Protein AF-A0A3N2DNB1-F1 (afdb_monomer_lite)

Structure (mmCIF, N/CA/C/O backbone):
data_AF-A0A3N2DNB1-F1
#
_entry.id   AF-A0A3N2DNB1-F1
#
loop_
_atom_site.group_PDB
_atom_site.id
_atom_site.type_symbol
_atom_site.label_atom_id
_atom_site.label_alt_id
_atom_site.label_comp_id
_atom_site.label_asym_id
_atom_site.label_entity_id
_atom_site.label_seq_id
_atom_site.pdbx_PDB_ins_code
_atom_site.Cartn_x
_atom_site.Cartn_y
_atom_site.Cartn_z
_atom_site.occupancy
_atom_site.B_iso_or_equiv
_atom_site.aut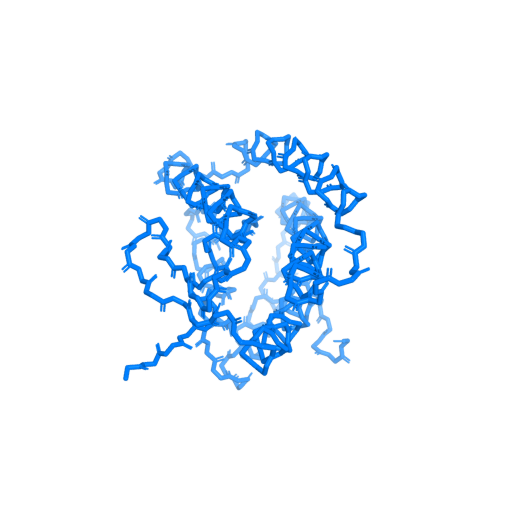h_seq_id
_atom_site.auth_comp_id
_atom_site.auth_asym_id
_atom_site.auth_atom_id
_atom_site.pdbx_PDB_model_num
ATOM 1 N N . MET A 1 1 ? -18.037 13.099 0.262 1.00 28.52 1 MET A N 1
ATOM 2 C CA . MET A 1 1 ? -16.565 13.138 0.148 1.00 28.52 1 MET A CA 1
ATOM 3 C C . MET A 1 1 ? -16.116 11.722 -0.160 1.00 28.52 1 MET A C 1
ATOM 5 O O . MET A 1 1 ? -16.586 10.811 0.507 1.00 28.52 1 MET A O 1
ATOM 9 N N . ASN A 1 2 ? -15.354 11.521 -1.237 1.00 26.73 2 ASN A N 1
ATOM 10 C CA . ASN A 1 2 ? -14.884 10.193 -1.628 1.00 26.73 2 ASN A CA 1
ATOM 11 C C . ASN A 1 2 ? -13.847 9.722 -0.604 1.00 26.73 2 ASN A C 1
ATOM 13 O O . ASN A 1 2 ? -12.701 10.156 -0.660 1.00 26.73 2 ASN A O 1
ATOM 17 N N . ASN A 1 3 ? -14.260 8.849 0.316 1.00 30.83 3 ASN A N 1
ATOM 18 C CA . ASN A 1 3 ? -13.373 8.083 1.189 1.00 30.83 3 ASN A CA 1
ATOM 19 C C . ASN A 1 3 ? -12.589 7.098 0.314 1.00 30.83 3 ASN A C 1
ATOM 21 O O . ASN A 1 3 ? -12.987 5.938 0.195 1.00 30.83 3 ASN A O 1
ATOM 25 N N . ASN A 1 4 ? -11.557 7.584 -0.384 1.00 33.59 4 ASN A N 1
ATOM 26 C CA . ASN A 1 4 ? -10.736 6.755 -1.253 1.00 33.59 4 ASN A CA 1
ATOM 27 C C . ASN A 1 4 ? -9.812 5.899 -0.365 1.00 33.59 4 ASN A C 1
ATOM 29 O O . ASN A 1 4 ? -8.863 6.431 0.209 1.00 33.59 4 ASN A O 1
ATOM 33 N N . PRO A 1 5 ? -10.071 4.592 -0.215 1.00 35.75 5 PRO A N 1
ATOM 34 C CA . PRO A 1 5 ? -9.298 3.709 0.660 1.00 35.75 5 PRO A CA 1
ATOM 35 C C . PRO A 1 5 ? -7.855 3.559 0.177 1.00 35.75 5 PRO A C 1
ATOM 37 O O . PRO A 1 5 ? -6.981 3.258 0.979 1.00 35.75 5 PRO A O 1
ATOM 40 N N . LEU A 1 6 ? -7.604 3.844 -1.108 1.00 35.00 6 LEU A N 1
ATOM 41 C CA . LEU A 1 6 ? -6.269 3.939 -1.691 1.00 35.00 6 LEU A CA 1
ATOM 42 C C . LEU A 1 6 ? -5.442 5.070 -1.079 1.00 35.00 6 LEU A C 1
ATOM 44 O O . LEU A 1 6 ? -4.234 4.927 -1.018 1.00 35.00 6 LEU A O 1
ATOM 48 N N . PHE A 1 7 ? -6.056 6.159 -0.590 1.00 32.97 7 PHE A N 1
ATOM 49 C CA . PHE A 1 7 ? -5.320 7.220 0.112 1.00 32.97 7 PHE A CA 1
ATOM 50 C C . PHE A 1 7 ? -4.862 6.757 1.506 1.00 32.97 7 PHE A C 1
ATOM 52 O O . PHE A 1 7 ? -3.736 7.031 1.922 1.00 32.97 7 PHE A O 1
ATOM 59 N N . MET A 1 8 ? -5.710 5.975 2.187 1.00 32.84 8 MET A N 1
ATOM 60 C CA . MET A 1 8 ? -5.396 5.344 3.474 1.00 32.84 8 MET A CA 1
ATOM 61 C C . MET A 1 8 ? -4.404 4.183 3.327 1.00 32.84 8 MET A C 1
ATOM 63 O O . MET A 1 8 ? -3.591 3.978 4.224 1.00 32.84 8 MET A O 1
ATOM 67 N N . SER A 1 9 ? -4.418 3.468 2.193 1.00 36.47 9 SER A N 1
ATOM 68 C CA . SER A 1 9 ? -3.380 2.490 1.870 1.00 36.47 9 SER A CA 1
ATOM 69 C C . SER A 1 9 ? -2.087 3.179 1.456 1.00 36.47 9 SER A C 1
ATOM 71 O O . SER A 1 9 ? -1.063 2.761 1.946 1.00 36.47 9 SER A O 1
ATOM 73 N N . THR A 1 10 ? -2.071 4.277 0.687 1.00 40.06 10 THR A N 1
ATOM 74 C CA . THR A 1 10 ? -0.810 4.979 0.341 1.00 40.06 10 THR A CA 1
ATOM 75 C C . THR A 1 10 ? -0.051 5.526 1.545 1.00 40.06 10 THR A C 1
ATOM 77 O O . THR A 1 10 ? 1.166 5.664 1.469 1.00 40.06 10 THR A O 1
ATOM 80 N N . ALA A 1 11 ? -0.744 5.781 2.657 1.00 32.81 11 ALA A N 1
ATOM 81 C CA . ALA A 1 11 ? -0.116 6.115 3.930 1.00 32.81 11 ALA A CA 1
ATOM 82 C C . ALA A 1 11 ? 0.574 4.911 4.599 1.00 32.81 11 ALA A C 1
ATOM 84 O O . ALA A 1 11 ? 1.444 5.105 5.429 1.00 32.81 11 ALA A O 1
ATOM 85 N N . LEU A 1 12 ? 0.200 3.676 4.260 1.00 32.28 12 LEU A N 1
ATOM 86 C CA . LEU A 1 12 ? 0.670 2.430 4.882 1.00 32.28 12 LEU A CA 1
ATOM 87 C C . LEU A 1 12 ? 1.327 1.449 3.872 1.00 32.28 12 LEU A C 1
ATOM 89 O O . LEU A 1 12 ? 1.898 0.434 4.259 1.00 32.28 12 LEU A O 1
ATOM 93 N N . SER A 1 13 ? 1.289 1.760 2.574 1.00 34.66 13 SER A N 1
ATOM 94 C CA . SER A 1 13 ? 1.780 0.970 1.447 1.00 34.66 13 SER A CA 1
ATOM 95 C C . SER A 1 13 ? 2.863 1.760 0.719 1.00 34.66 13 SER A C 1
ATOM 97 O O . SER A 1 13 ? 2.597 2.530 -0.206 1.00 34.66 13 SER A O 1
ATOM 99 N N . LEU A 1 14 ? 4.106 1.559 1.123 1.00 35.22 14 LEU A N 1
ATOM 100 C CA . LEU A 1 14 ? 5.244 1.865 0.271 1.00 35.22 14 LEU A CA 1
ATOM 101 C C . LEU A 1 14 ? 5.833 0.541 -0.194 1.00 35.22 14 LEU A C 1
ATOM 103 O O . LEU A 1 14 ? 6.126 -0.309 0.646 1.00 35.22 14 LEU A O 1
ATOM 107 N N . PRO A 1 15 ? 5.930 0.349 -1.524 1.00 38.06 15 PRO A N 1
ATOM 108 C CA . PRO A 1 15 ? 6.859 1.142 -2.332 1.00 38.06 15 PRO A CA 1
ATOM 109 C C . PRO A 1 15 ? 6.339 1.519 -3.736 1.00 38.06 15 PRO A C 1
ATOM 111 O O . PRO A 1 15 ? 6.320 0.685 -4.636 1.00 38.06 15 PRO A O 1
ATOM 114 N N . VAL A 1 16 ? 5.971 2.785 -3.979 1.00 36.69 16 VAL A N 1
ATOM 115 C CA . VAL A 1 16 ? 5.657 3.267 -5.348 1.00 36.69 16 VAL A CA 1
ATOM 116 C C . VAL A 1 16 ? 6.074 4.732 -5.561 1.00 36.69 16 VAL A C 1
ATOM 118 O O . VAL A 1 16 ? 5.276 5.538 -6.007 1.00 36.69 16 VAL A O 1
ATOM 121 N N . PHE A 1 17 ? 7.313 5.125 -5.260 1.00 36.25 17 PHE A N 1
ATOM 122 C CA . PHE A 1 17 ? 7.888 6.425 -5.683 1.00 36.25 17 PHE A CA 1
ATOM 123 C C . PHE A 1 17 ? 9.412 6.189 -5.825 1.00 36.25 17 PHE A C 1
ATOM 125 O O . PHE A 1 17 ? 9.967 5.687 -4.862 1.00 36.25 17 PHE A O 1
ATOM 132 N N . ALA A 1 18 ? 10.161 6.373 -6.937 1.00 31.20 18 ALA A N 1
ATOM 133 C CA . ALA A 1 18 ? 10.402 7.582 -7.759 1.00 31.20 18 ALA A CA 1
ATOM 134 C C . ALA A 1 18 ? 11.577 7.431 -8.781 1.00 31.20 18 ALA A C 1
ATOM 136 O O . ALA A 1 18 ? 12.462 6.676 -8.400 1.00 31.20 18 ALA A O 1
ATOM 137 N N . ASN A 1 19 ? 11.619 8.133 -9.961 1.00 39.81 19 ASN A N 1
ATOM 138 C CA . ASN A 1 19 ? 12.819 8.573 -10.785 1.00 39.81 19 ASN A CA 1
ATOM 139 C C . ASN A 1 19 ? 12.562 9.175 -12.214 1.00 39.81 19 ASN A C 1
ATOM 141 O O . ASN A 1 19 ? 11.655 8.704 -12.862 1.00 39.81 19 ASN A O 1
ATOM 145 N N . GLU A 1 20 ? 13.318 10.172 -12.741 1.00 35.69 20 GLU A N 1
ATOM 146 C CA . GLU A 1 20 ? 13.308 10.811 -14.109 1.00 35.69 20 GLU A CA 1
ATOM 147 C C . GLU A 1 20 ? 14.108 10.014 -15.179 1.00 35.69 20 GLU A C 1
ATOM 149 O O . GLU A 1 20 ? 15.018 9.275 -14.860 1.00 35.69 20 GLU A O 1
ATOM 154 N N . GLN A 1 21 ? 13.941 10.069 -16.510 1.00 37.97 21 GLN A N 1
ATOM 155 C CA . GLN A 1 21 ? 12.910 10.546 -17.451 1.00 37.97 21 GLN A CA 1
ATOM 156 C C . GLN A 1 21 ? 12.179 9.367 -18.139 1.00 37.97 21 GLN A C 1
ATOM 158 O O . GLN A 1 21 ? 11.092 9.533 -18.695 1.00 37.97 21 GLN A O 1
ATOM 163 N N . LEU A 1 22 ? 12.759 8.163 -18.088 1.00 42.16 22 LEU A N 1
ATOM 164 C CA . LEU A 1 22 ? 12.135 6.905 -18.524 1.00 42.16 22 LEU A CA 1
ATOM 165 C C . LEU A 1 22 ? 11.342 6.260 -17.380 1.00 42.16 22 LEU A C 1
ATOM 167 O O . LEU A 1 22 ? 10.299 5.653 -17.611 1.00 42.16 22 LEU A O 1
ATOM 171 N N . PHE A 1 23 ? 11.805 6.463 -16.148 1.00 41.25 23 PHE A N 1
ATOM 172 C CA . PHE A 1 23 ? 11.225 5.930 -14.923 1.00 41.25 23 PHE A CA 1
ATOM 173 C C . PHE A 1 23 ? 10.015 6.764 -14.436 1.00 41.25 23 PHE A C 1
ATOM 175 O O . PHE A 1 23 ? 9.075 6.199 -13.884 1.00 41.25 23 PHE A O 1
ATOM 182 N N . LEU A 1 24 ? 9.943 8.076 -14.721 1.00 45.34 24 LEU A N 1
ATOM 183 C CA . LEU A 1 24 ? 8.926 8.956 -14.106 1.00 45.34 24 LEU A CA 1
ATOM 184 C C . LEU A 1 24 ? 7.605 8.819 -14.820 1.00 45.34 24 LEU A C 1
ATOM 186 O O . LEU A 1 24 ? 6.571 8.698 -14.176 1.00 45.34 24 LEU A O 1
ATOM 190 N N . ARG A 1 25 ? 7.660 8.718 -16.150 1.00 46.09 25 ARG A N 1
ATOM 191 C CA . ARG A 1 25 ? 6.519 8.247 -16.927 1.00 46.09 25 ARG A CA 1
ATOM 192 C C . ARG A 1 25 ? 6.089 6.866 -16.438 1.00 46.09 25 ARG A C 1
ATOM 194 O O . ARG A 1 25 ? 4.914 6.686 -16.149 1.00 46.09 25 ARG A O 1
ATOM 201 N N . LYS A 1 26 ? 7.044 5.942 -16.255 1.00 48.28 26 LYS A N 1
ATOM 202 C CA . LYS A 1 26 ? 6.764 4.529 -15.975 1.00 48.28 26 LYS A CA 1
ATOM 203 C C . LYS A 1 26 ? 6.184 4.217 -14.595 1.00 48.28 26 LYS A C 1
ATOM 205 O O . LYS A 1 26 ? 5.273 3.408 -14.513 1.00 48.28 26 LYS A O 1
ATOM 210 N N . MET A 1 27 ? 6.597 4.907 -13.536 1.00 46.91 27 MET A N 1
ATOM 211 C CA . MET A 1 27 ? 6.037 4.725 -12.187 1.00 46.91 27 MET A CA 1
ATOM 212 C C . MET A 1 27 ? 4.840 5.639 -11.893 1.00 46.91 27 MET A C 1
ATOM 214 O O . MET A 1 27 ? 3.939 5.237 -11.156 1.00 46.91 27 MET A O 1
ATOM 218 N N . GLN A 1 28 ? 4.733 6.804 -12.549 1.00 50.47 28 GLN A N 1
ATOM 219 C CA . GLN A 1 28 ? 3.451 7.517 -12.614 1.00 50.47 28 GLN A CA 1
ATOM 220 C C . GLN A 1 28 ? 2.385 6.680 -13.332 1.00 50.47 28 GLN A C 1
ATOM 222 O O . GLN A 1 28 ? 1.210 6.848 -13.019 1.00 50.47 28 GLN A O 1
ATOM 227 N N . TYR A 1 29 ? 2.753 5.765 -14.244 1.00 53.50 29 TYR A N 1
ATOM 228 C CA . TYR A 1 29 ? 1.801 4.808 -14.818 1.00 53.50 29 TYR A CA 1
ATOM 229 C C . TYR A 1 29 ? 1.216 3.895 -13.759 1.00 53.50 29 TYR A C 1
ATOM 231 O O . TYR A 1 29 ? 0.003 3.790 -13.708 1.00 53.50 29 TYR A O 1
ATOM 239 N N . PHE A 1 30 ? 2.023 3.306 -12.876 1.00 53.56 30 PHE A N 1
ATOM 240 C CA . PHE A 1 30 ? 1.502 2.466 -11.795 1.00 53.56 30 PHE A CA 1
ATOM 241 C C . PHE A 1 30 ? 0.580 3.248 -10.865 1.00 53.56 30 PHE A C 1
ATOM 243 O O . PHE A 1 30 ? -0.516 2.791 -10.563 1.00 53.56 30 PHE A O 1
ATOM 250 N N . GLN A 1 31 ? 0.959 4.467 -10.482 1.00 53.25 31 GLN A N 1
ATOM 251 C CA . GLN A 1 31 ? 0.115 5.315 -9.643 1.00 53.25 31 GLN A CA 1
ATOM 252 C C . GLN A 1 31 ? -1.193 5.715 -10.347 1.00 53.25 31 GLN A C 1
ATOM 254 O O . GLN A 1 31 ? -2.269 5.616 -9.763 1.00 53.25 31 GLN A O 1
ATOM 259 N N . ARG A 1 32 ? -1.126 6.145 -11.614 1.00 54.81 32 ARG A N 1
ATOM 260 C CA . ARG A 1 32 ? -2.312 6.494 -12.411 1.00 54.81 32 ARG A CA 1
ATOM 261 C C . ARG A 1 32 ? -3.169 5.266 -12.671 1.00 54.81 32 ARG A C 1
ATOM 263 O O . ARG A 1 32 ? -4.376 5.383 -12.575 1.00 54.81 32 ARG A O 1
ATOM 270 N N . ALA A 1 33 ? -2.572 4.112 -12.941 1.00 57.25 33 ALA A N 1
ATOM 271 C CA . ALA A 1 33 ? -3.260 2.852 -13.163 1.00 57.25 33 ALA A CA 1
ATOM 272 C C . ALA A 1 33 ? -3.953 2.364 -11.890 1.00 57.25 33 ALA A C 1
ATOM 274 O O . ALA A 1 33 ? -5.104 1.962 -11.978 1.00 57.25 33 ALA A O 1
ATOM 275 N N . LEU A 1 34 ? -3.313 2.447 -10.721 1.00 59.81 34 LEU A N 1
ATOM 276 C CA . LEU A 1 34 ? -3.917 2.088 -9.431 1.00 59.81 34 LEU A CA 1
ATOM 277 C C . LEU A 1 34 ? -5.062 3.028 -9.038 1.00 59.81 34 LEU A C 1
ATOM 279 O O . LEU A 1 34 ? -6.021 2.605 -8.402 1.00 59.81 34 LEU A O 1
ATOM 283 N N . LEU A 1 35 ? -4.975 4.304 -9.420 1.00 59.62 35 LEU A N 1
ATOM 284 C CA . LEU A 1 35 ? -6.000 5.311 -9.130 1.00 59.62 35 LEU A CA 1
ATOM 285 C C . LEU A 1 35 ? -7.061 5.447 -10.234 1.00 59.62 35 LEU A C 1
ATOM 287 O O . LEU A 1 35 ? -8.040 6.175 -10.051 1.00 59.62 35 LEU A O 1
ATOM 291 N N . ALA A 1 36 ? -6.877 4.788 -11.377 1.00 63.22 36 ALA A N 1
ATOM 292 C CA . ALA A 1 36 ? -7.786 4.842 -12.512 1.00 63.22 36 ALA A CA 1
ATOM 293 C C . ALA A 1 36 ? -8.683 3.607 -12.608 1.00 63.22 36 ALA A C 1
ATOM 295 O O . ALA A 1 36 ? -8.447 2.578 -11.982 1.00 63.22 36 ALA A O 1
ATOM 296 N N . GLY A 1 37 ? -9.731 3.722 -13.428 1.00 70.44 37 GLY A N 1
ATOM 297 C CA . GLY A 1 37 ? -10.551 2.577 -13.809 1.00 70.44 37 GLY A CA 1
ATOM 298 C C . GLY A 1 37 ? -9.771 1.560 -14.650 1.00 70.44 37 GLY A C 1
ATOM 299 O O . GLY A 1 37 ? -8.810 1.915 -15.334 1.00 70.44 37 GLY A O 1
ATOM 300 N N . GLU A 1 38 ? -10.250 0.314 -14.637 1.00 79.62 38 GLU A N 1
ATOM 301 C CA . GLU A 1 38 ? -9.610 -0.874 -15.225 1.00 79.62 38 GLU A CA 1
ATOM 302 C C . GLU A 1 38 ? -9.110 -0.682 -16.666 1.00 79.62 38 GLU A C 1
ATOM 304 O O . GLU A 1 38 ? -8.030 -1.149 -17.018 1.00 79.62 38 GLU A O 1
ATOM 309 N N . GLU A 1 39 ? -9.862 0.044 -17.495 1.00 81.75 39 GLU A N 1
ATOM 310 C CA . GLU A 1 39 ? -9.500 0.305 -18.892 1.00 81.75 39 GLU A CA 1
ATOM 311 C C . GLU A 1 39 ? -8.215 1.133 -19.025 1.00 81.75 39 GLU A C 1
ATOM 313 O O . GLU A 1 39 ? -7.334 0.796 -19.820 1.00 81.75 39 GLU A O 1
ATOM 318 N N . LEU A 1 40 ? -8.075 2.198 -18.227 1.00 77.81 40 LEU A N 1
ATOM 319 C CA . LEU A 1 40 ? -6.866 3.018 -18.251 1.00 77.81 40 LEU A CA 1
ATOM 320 C C . LEU A 1 40 ? -5.691 2.241 -17.656 1.00 77.81 40 LEU A C 1
ATOM 322 O O . LEU A 1 40 ? -4.605 2.269 -18.224 1.00 77.81 40 LEU A O 1
ATOM 326 N N . SER A 1 41 ? -5.912 1.495 -16.572 1.00 76.69 41 SER A N 1
ATOM 327 C CA . SER A 1 41 ? -4.882 0.644 -15.973 1.00 76.69 41 SER A CA 1
ATOM 328 C C . SER A 1 41 ? -4.337 -0.382 -16.969 1.00 76.69 41 SER A C 1
ATOM 330 O O . SER A 1 41 ? -3.125 -0.568 -17.050 1.00 76.69 41 SER A O 1
ATOM 332 N N . ARG A 1 42 ? -5.218 -1.003 -17.765 1.00 84.75 42 ARG A N 1
ATOM 333 C CA . ARG A 1 42 ? -4.844 -1.978 -18.796 1.00 84.75 42 ARG A CA 1
ATOM 334 C C . ARG A 1 42 ? -4.036 -1.350 -19.921 1.00 84.75 42 ARG A C 1
ATOM 336 O O . ARG A 1 42 ? -3.023 -1.901 -20.329 1.00 84.75 42 ARG A O 1
ATOM 343 N N . ARG A 1 43 ? -4.460 -0.183 -20.403 1.00 83.31 43 ARG A N 1
ATOM 344 C CA . ARG A 1 43 ? -3.724 0.538 -21.444 1.00 83.31 43 ARG A CA 1
ATOM 345 C C . ARG A 1 43 ? -2.312 0.900 -20.986 1.00 83.31 43 ARG A C 1
ATOM 347 O O . ARG A 1 43 ? -1.358 0.663 -21.714 1.00 83.31 43 ARG A O 1
ATOM 354 N N . GLU A 1 44 ? -2.190 1.465 -19.789 1.00 76.69 44 GLU A N 1
ATOM 355 C CA . GLU A 1 44 ? -0.896 1.893 -19.246 1.00 76.69 44 GLU A CA 1
ATOM 356 C C . GLU A 1 44 ? 0.024 0.681 -18.973 1.00 76.69 44 GLU A C 1
ATOM 358 O O . GLU A 1 44 ? 1.235 0.764 -19.175 1.00 76.69 44 GLU A O 1
ATOM 363 N N . HIS A 1 45 ? -0.544 -0.469 -18.588 1.00 84.81 45 HIS A N 1
ATOM 364 C CA . HIS A 1 45 ? 0.169 -1.747 -18.509 1.00 84.81 45 HIS A CA 1
ATOM 365 C C . HIS A 1 45 ? 0.715 -2.198 -19.868 1.00 84.81 45 HIS A C 1
ATOM 367 O O . HIS A 1 45 ? 1.906 -2.492 -19.989 1.00 84.81 45 HIS A O 1
ATOM 373 N N . ASP A 1 46 ? -0.141 -2.243 -20.890 1.00 86.56 46 ASP A N 1
ATOM 374 C CA . ASP A 1 46 ? 0.244 -2.704 -22.225 1.00 86.56 46 ASP A CA 1
ATOM 375 C C . ASP A 1 46 ? 1.341 -1.798 -22.818 1.00 86.56 46 ASP A C 1
ATOM 377 O O . ASP A 1 46 ? 2.330 -2.294 -23.363 1.00 86.56 46 ASP A O 1
ATOM 381 N N . ASP A 1 47 ? 1.227 -0.479 -22.623 1.00 82.50 47 ASP A N 1
ATOM 382 C CA . ASP A 1 47 ? 2.232 0.507 -23.037 1.00 82.50 47 ASP A CA 1
ATOM 383 C C . ASP A 1 47 ? 3.577 0.307 -22.303 1.00 82.50 47 ASP A C 1
ATOM 385 O O . ASP A 1 47 ? 4.649 0.407 -22.915 1.00 82.50 47 ASP A O 1
ATOM 389 N N . PHE A 1 48 ? 3.554 -0.002 -20.999 1.00 83.94 48 PHE A N 1
ATOM 390 C CA . PHE A 1 48 ? 4.767 -0.274 -20.221 1.00 83.94 48 PHE A CA 1
ATOM 391 C C . PHE A 1 48 ? 5.519 -1.500 -20.750 1.00 83.94 48 PHE A C 1
ATOM 393 O O . PHE A 1 48 ? 6.721 -1.395 -21.030 1.00 83.94 48 PHE A O 1
ATOM 400 N N . TRP A 1 49 ? 4.825 -2.632 -20.907 1.00 85.94 49 TRP A N 1
ATOM 401 C CA . TRP A 1 49 ? 5.436 -3.902 -21.307 1.00 85.94 49 TRP A CA 1
ATOM 402 C C . TRP A 1 49 ? 5.868 -3.913 -22.772 1.00 85.94 49 TRP A C 1
ATOM 404 O O . TRP A 1 49 ? 6.964 -4.379 -23.073 1.00 85.94 49 TRP A O 1
ATOM 414 N N . ALA A 1 50 ? 5.114 -3.275 -23.672 1.00 87.12 50 ALA A N 1
ATOM 415 C CA . ALA A 1 50 ? 5.564 -3.066 -25.050 1.00 87.12 50 ALA A CA 1
ATOM 416 C C . ALA A 1 50 ? 6.876 -2.260 -25.114 1.00 87.12 50 ALA A C 1
ATOM 418 O O . ALA A 1 50 ? 7.735 -2.507 -25.963 1.00 87.12 50 ALA A O 1
ATOM 419 N N . GLY A 1 51 ? 7.053 -1.297 -24.203 1.00 84.50 51 GLY A N 1
ATOM 420 C CA . GLY A 1 51 ? 8.294 -0.540 -24.065 1.00 84.50 51 GLY A CA 1
ATOM 421 C C . GLY A 1 51 ? 9.418 -1.293 -23.344 1.00 84.50 51 GLY A C 1
ATOM 422 O O . GLY A 1 51 ? 10.569 -0.881 -23.462 1.00 84.50 51 GLY A O 1
ATOM 423 N N . TYR A 1 52 ? 9.115 -2.343 -22.577 1.00 84.88 52 TYR A N 1
ATOM 424 C CA . TYR A 1 52 ? 10.106 -3.192 -21.907 1.00 84.88 52 TYR A CA 1
ATOM 425 C C . TYR A 1 52 ? 10.845 -4.083 -22.919 1.00 84.88 52 TYR A C 1
ATOM 427 O O . TYR A 1 52 ? 12.072 -4.180 -22.878 1.00 84.88 52 TYR A O 1
ATOM 435 N N . ASP A 1 53 ? 10.130 -4.630 -23.905 1.00 89.12 53 ASP A N 1
ATOM 436 C CA . ASP A 1 53 ? 10.712 -5.481 -24.956 1.00 89.12 53 ASP A CA 1
ATOM 437 C C . ASP A 1 53 ? 11.734 -4.744 -25.841 1.00 89.12 53 ASP A C 1
ATOM 439 O O . ASP A 1 53 ? 12.620 -5.358 -26.436 1.00 89.12 53 ASP A O 1
ATOM 443 N N . GLN A 1 54 ? 11.645 -3.413 -25.899 1.00 89.75 54 GLN A N 1
ATOM 444 C CA . GLN A 1 54 ? 12.532 -2.553 -26.691 1.00 89.75 54 GLN A CA 1
ATOM 445 C C . GLN A 1 54 ? 13.837 -2.180 -25.970 1.00 89.75 54 GLN A C 1
ATOM 447 O O . GLN A 1 54 ? 14.719 -1.570 -26.577 1.00 89.75 54 GLN A O 1
ATOM 452 N N . LEU A 1 55 ? 13.964 -2.505 -24.682 1.00 86.56 55 LEU A N 1
ATOM 453 C CA . LEU A 1 55 ? 15.151 -2.197 -23.887 1.00 86.56 55 LEU A CA 1
ATOM 454 C C . LEU A 1 55 ? 16.344 -3.072 -24.300 1.00 86.56 55 LEU A C 1
ATOM 456 O O . LEU A 1 55 ? 16.185 -4.173 -24.830 1.00 86.56 55 LEU A O 1
ATOM 460 N N . ASN A 1 56 ? 17.560 -2.595 -24.040 1.00 92.31 56 ASN A N 1
ATOM 461 C CA . ASN A 1 56 ? 18.752 -3.443 -24.103 1.00 92.31 56 ASN A CA 1
ATOM 462 C C . ASN A 1 56 ? 18.916 -4.271 -22.811 1.00 92.31 56 ASN A C 1
ATOM 464 O O . ASN A 1 56 ? 18.186 -4.074 -21.841 1.00 92.31 56 ASN A O 1
ATOM 468 N N . ASP A 1 57 ? 19.880 -5.195 -22.785 1.00 94.69 57 ASP A N 1
ATOM 469 C CA . ASP A 1 57 ? 20.066 -6.109 -21.647 1.00 94.69 57 ASP A CA 1
ATOM 470 C C . ASP A 1 57 ? 20.395 -5.390 -20.334 1.00 94.69 57 ASP A C 1
ATOM 472 O O . ASP A 1 57 ? 19.881 -5.769 -19.284 1.00 94.69 57 ASP A O 1
ATOM 476 N N . GLN A 1 58 ? 21.200 -4.326 -20.386 1.00 89.81 58 GLN A N 1
ATOM 477 C CA . GLN A 1 58 ? 21.525 -3.535 -19.200 1.00 89.81 58 GLN A CA 1
ATOM 478 C C . GLN A 1 58 ? 20.274 -2.839 -18.648 1.00 89.81 58 GLN A C 1
ATOM 480 O O . GLN A 1 58 ? 19.979 -2.933 -17.461 1.00 89.81 58 GLN A O 1
ATOM 485 N N . GLN A 1 59 ? 19.507 -2.188 -19.520 1.00 84.19 59 GLN A N 1
ATOM 486 C CA . GLN A 1 59 ? 18.272 -1.502 -19.150 1.00 84.19 59 GLN A CA 1
ATOM 487 C C . GLN A 1 59 ? 17.213 -2.474 -18.617 1.00 84.19 59 GLN A C 1
ATOM 489 O O . GLN A 1 59 ? 16.510 -2.144 -17.666 1.00 84.19 59 GLN A O 1
ATOM 494 N N . ARG A 1 60 ? 17.096 -3.675 -19.201 1.00 87.06 60 ARG A N 1
ATOM 495 C CA . ARG A 1 60 ? 16.210 -4.724 -18.676 1.00 87.06 60 ARG A CA 1
ATOM 496 C C . ARG A 1 60 ? 16.626 -5.158 -17.280 1.00 87.06 60 ARG A C 1
ATOM 498 O O . ARG A 1 60 ? 15.772 -5.197 -16.409 1.00 87.06 60 ARG A O 1
ATOM 505 N N . ALA A 1 61 ? 17.915 -5.409 -17.051 1.00 87.75 61 ALA A N 1
ATOM 506 C CA . ALA A 1 61 ? 18.411 -5.810 -15.737 1.00 87.75 61 ALA A CA 1
ATOM 507 C C . ALA A 1 61 ? 18.118 -4.755 -14.653 1.00 87.75 61 ALA A C 1
ATOM 509 O O . ALA A 1 61 ? 17.723 -5.104 -13.542 1.00 87.75 61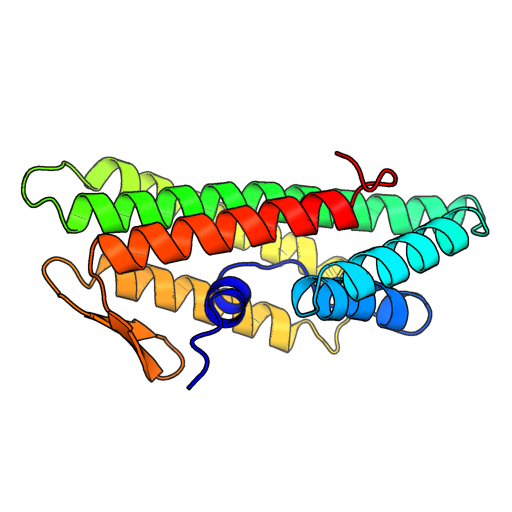 ALA A O 1
ATOM 510 N N . GLU A 1 62 ? 18.259 -3.468 -14.984 1.00 81.38 62 GLU A N 1
ATOM 511 C CA . GLU A 1 62 ? 17.885 -2.365 -14.091 1.00 81.38 62 GLU A CA 1
ATOM 512 C C . GLU A 1 62 ? 16.378 -2.387 -13.778 1.00 81.38 62 GLU A C 1
ATOM 514 O O . GLU A 1 62 ? 15.987 -2.346 -12.610 1.00 81.38 62 GLU A O 1
ATOM 519 N N . VAL A 1 63 ? 15.524 -2.521 -14.801 1.00 79.75 63 VAL A N 1
ATOM 520 C CA . VAL A 1 63 ? 14.063 -2.590 -14.621 1.00 79.75 63 VAL A CA 1
ATOM 521 C C . VAL A 1 63 ? 13.639 -3.836 -13.840 1.00 79.75 63 VAL A C 1
ATOM 523 O O . VAL A 1 63 ? 12.787 -3.733 -12.961 1.00 79.75 63 VAL A O 1
ATOM 526 N N . ASP A 1 64 ? 14.244 -4.993 -14.096 1.00 85.94 64 ASP A N 1
ATOM 527 C CA . ASP A 1 64 ? 13.953 -6.243 -13.389 1.00 85.94 64 ASP A CA 1
ATOM 528 C C . ASP A 1 64 ? 14.288 -6.145 -11.904 1.00 85.94 64 ASP A C 1
ATOM 530 O O . ASP A 1 64 ? 13.523 -6.620 -11.065 1.00 85.94 64 ASP A O 1
ATOM 534 N N . HIS A 1 65 ? 15.400 -5.487 -11.565 1.00 81.56 65 HIS A N 1
ATOM 535 C CA . HIS A 1 65 ? 15.773 -5.245 -10.177 1.00 81.56 65 HIS A CA 1
ATOM 536 C C . HIS A 1 65 ? 14.723 -4.392 -9.450 1.00 81.56 65 HIS A C 1
ATOM 538 O O . HIS A 1 65 ? 14.301 -4.732 -8.343 1.00 81.56 65 HIS A O 1
ATOM 544 N N . ILE A 1 66 ? 14.238 -3.333 -10.105 1.00 76.75 66 ILE A N 1
ATOM 545 C CA . ILE A 1 66 ? 13.178 -2.467 -9.573 1.00 76.75 66 ILE A CA 1
ATOM 546 C C . ILE A 1 66 ? 11.861 -3.238 -9.430 1.00 76.75 66 ILE A C 1
ATOM 548 O O . ILE A 1 66 ? 11.206 -3.143 -8.394 1.00 76.75 66 ILE A O 1
ATOM 552 N N . LEU A 1 67 ? 11.472 -4.023 -10.439 1.00 79.81 67 LEU A N 1
ATOM 553 C CA . LEU A 1 67 ? 10.257 -4.841 -10.399 1.00 79.81 67 LEU A CA 1
ATOM 554 C C . LEU A 1 67 ? 10.316 -5.885 -9.281 1.00 79.81 67 LEU A C 1
ATOM 556 O O . LEU A 1 67 ? 9.309 -6.118 -8.617 1.00 79.81 67 LEU A O 1
ATOM 560 N N . ALA A 1 68 ? 11.476 -6.506 -9.057 1.00 83.25 68 ALA A N 1
ATOM 561 C CA . ALA A 1 68 ? 11.675 -7.453 -7.966 1.00 83.25 68 ALA A CA 1
ATOM 562 C C . ALA A 1 68 ? 11.499 -6.777 -6.599 1.00 83.25 68 ALA A C 1
ATOM 564 O O . ALA A 1 68 ? 10.756 -7.287 -5.760 1.00 83.25 68 ALA A O 1
ATOM 565 N N . TRP A 1 69 ? 12.105 -5.603 -6.399 1.00 77.38 69 TRP A N 1
ATOM 566 C CA . TRP A 1 69 ? 11.934 -4.830 -5.167 1.00 77.38 69 TRP A CA 1
ATOM 567 C C . TRP A 1 69 ? 10.480 -4.374 -4.962 1.00 77.38 69 TRP A C 1
ATOM 569 O O . TRP A 1 69 ? 9.930 -4.520 -3.871 1.00 77.38 69 TRP A O 1
ATOM 579 N N . ALA A 1 70 ? 9.814 -3.905 -6.022 1.00 75.31 70 ALA A N 1
ATOM 580 C CA . ALA A 1 70 ? 8.408 -3.512 -5.971 1.00 75.31 70 ALA A CA 1
ATOM 581 C C . ALA A 1 70 ? 7.490 -4.691 -5.602 1.00 75.31 70 ALA A C 1
ATOM 583 O O . ALA A 1 70 ? 6.591 -4.530 -4.780 1.00 75.31 70 ALA A O 1
ATOM 584 N N . LYS A 1 71 ? 7.734 -5.886 -6.161 1.00 81.50 71 LYS A N 1
ATOM 585 C CA . LYS A 1 71 ? 6.996 -7.115 -5.820 1.00 81.50 71 LYS A CA 1
ATOM 586 C C . LYS A 1 71 ? 7.202 -7.518 -4.365 1.00 81.50 71 LYS A C 1
ATOM 588 O O . LYS A 1 71 ? 6.221 -7.766 -3.675 1.00 81.50 71 LYS A O 1
ATOM 593 N N . GLN A 1 72 ? 8.446 -7.507 -3.888 1.00 81.00 72 GLN A N 1
ATOM 594 C CA . GLN A 1 72 ? 8.755 -7.801 -2.489 1.00 81.00 72 GLN A CA 1
ATOM 595 C C . GLN A 1 72 ? 8.019 -6.843 -1.544 1.00 81.00 72 GLN A C 1
ATOM 597 O O . GLN A 1 72 ? 7.409 -7.271 -0.567 1.00 81.00 72 GLN A O 1
ATOM 602 N N . GLY A 1 73 ? 8.046 -5.545 -1.841 1.00 75.94 73 GLY A N 1
ATOM 603 C CA . GLY A 1 73 ? 7.337 -4.559 -1.039 1.00 75.94 73 GLY A CA 1
ATOM 604 C C . GLY A 1 73 ? 5.816 -4.687 -1.115 1.00 75.94 73 GLY A C 1
ATOM 605 O O . GLY A 1 73 ? 5.132 -4.426 -0.128 1.00 75.94 73 GLY A O 1
ATOM 606 N N . LEU A 1 74 ? 5.278 -5.131 -2.253 1.00 79.06 74 LEU A N 1
ATOM 607 C CA . LEU A 1 74 ? 3.856 -5.425 -2.402 1.00 79.06 74 LEU A CA 1
ATOM 608 C C . LEU A 1 74 ? 3.431 -6.610 -1.523 1.00 79.06 74 LEU A C 1
ATOM 610 O O . LEU A 1 74 ? 2.457 -6.492 -0.786 1.00 79.06 74 LEU A O 1
ATOM 614 N N . GLU A 1 75 ? 4.181 -7.712 -1.567 1.00 83.62 75 GLU A N 1
ATOM 615 C CA . GLU A 1 75 ? 3.955 -8.904 -0.737 1.00 83.62 75 GLU A CA 1
ATOM 616 C C . GLU A 1 75 ? 4.072 -8.587 0.758 1.00 83.62 75 GLU A C 1
ATOM 618 O O . GLU A 1 75 ? 3.230 -8.998 1.559 1.00 83.62 75 GLU A O 1
ATOM 623 N N . PHE A 1 76 ? 5.095 -7.816 1.136 1.00 82.56 76 PHE A N 1
ATOM 624 C CA . PHE A 1 76 ? 5.257 -7.339 2.504 1.00 82.56 76 PHE A CA 1
ATOM 625 C C . PHE A 1 76 ? 4.072 -6.473 2.934 1.00 82.56 76 PHE A C 1
ATOM 627 O O . PHE A 1 76 ? 3.485 -6.713 3.987 1.00 82.56 76 PHE A O 1
ATOM 634 N N . GLY A 1 77 ? 3.706 -5.482 2.117 1.00 78.12 77 GLY A N 1
ATOM 635 C CA . GLY A 1 77 ? 2.614 -4.570 2.423 1.00 78.12 77 GLY A CA 1
ATOM 636 C C . GLY A 1 77 ? 1.296 -5.315 2.607 1.00 78.12 77 GLY A C 1
ATOM 637 O O . GLY A 1 77 ? 0.551 -5.005 3.530 1.00 78.12 77 GLY A O 1
ATOM 638 N N . GLU A 1 78 ? 1.004 -6.303 1.764 1.00 81.81 78 GLU A N 1
ATOM 639 C CA . GLU A 1 78 ? -0.217 -7.099 1.885 1.00 81.81 78 GLU A CA 1
ATOM 640 C C . GLU A 1 78 ? -0.281 -7.822 3.229 1.00 81.81 78 GLU A C 1
ATOM 642 O O . GLU A 1 78 ? -1.241 -7.626 3.974 1.00 81.81 78 GLU A O 1
ATOM 647 N N . ARG A 1 79 ? 0.782 -8.555 3.587 1.00 85.69 79 ARG A N 1
ATOM 648 C CA . ARG A 1 79 ? 0.914 -9.190 4.906 1.00 85.69 79 ARG A CA 1
ATOM 649 C C . ARG A 1 79 ? 0.768 -8.178 6.040 1.00 85.69 79 ARG A C 1
ATOM 651 O O . ARG A 1 79 ? 0.024 -8.421 6.984 1.00 85.69 79 ARG A O 1
ATOM 658 N N . TYR A 1 80 ? 1.462 -7.045 5.941 1.00 81.25 80 TYR A N 1
ATOM 659 C CA . TYR A 1 80 ? 1.459 -5.998 6.961 1.00 81.25 80 TYR A CA 1
ATOM 660 C C . TYR A 1 80 ? 0.044 -5.515 7.263 1.00 81.25 80 TYR A C 1
ATOM 662 O O . TYR A 1 80 ? -0.399 -5.502 8.413 1.00 81.25 80 TYR A O 1
ATOM 670 N N . HIS A 1 81 ? -0.691 -5.142 6.220 1.00 81.69 81 HIS A N 1
ATOM 671 C CA . HIS A 1 81 ? -2.037 -4.629 6.386 1.00 81.69 81 HIS A CA 1
ATOM 672 C C . HIS A 1 81 ? -3.046 -5.705 6.753 1.00 81.69 81 HIS A C 1
ATOM 674 O O . HIS A 1 81 ? -3.951 -5.423 7.535 1.00 81.69 81 HIS A O 1
ATOM 680 N N . GLU A 1 82 ? -2.933 -6.908 6.191 1.00 84.44 82 GLU A N 1
ATOM 681 C CA . GLU A 1 82 ? -3.807 -8.013 6.562 1.00 84.44 82 GLU A CA 1
ATOM 682 C C . GLU A 1 82 ? -3.700 -8.264 8.071 1.00 84.44 82 GLU A C 1
ATOM 684 O O . GLU A 1 82 ? -4.716 -8.242 8.771 1.00 84.44 82 GLU A O 1
ATOM 689 N N . THR A 1 83 ? -2.478 -8.384 8.596 1.00 84.75 83 THR A N 1
ATOM 690 C CA . THR A 1 83 ? -2.232 -8.560 10.031 1.00 84.75 83 THR A CA 1
ATOM 691 C C . THR A 1 83 ? -2.745 -7.368 10.843 1.00 84.75 83 THR A C 1
ATOM 693 O O . THR A 1 83 ? -3.416 -7.570 11.859 1.00 84.75 83 THR A O 1
ATOM 696 N N . LEU A 1 84 ? -2.513 -6.132 10.387 1.00 83.88 84 LEU A N 1
ATOM 697 C CA . LEU A 1 84 ? -2.997 -4.914 11.043 1.00 83.88 84 LEU A CA 1
ATOM 698 C C . LEU A 1 84 ? -4.526 -4.881 11.176 1.00 83.88 84 LEU A C 1
ATOM 700 O O . LEU A 1 84 ? -5.065 -4.653 12.261 1.00 83.88 84 LEU A O 1
ATOM 704 N N . TRP A 1 85 ? -5.242 -5.110 10.079 1.00 82.81 85 TRP A N 1
ATOM 705 C CA . TRP A 1 85 ? -6.701 -5.048 10.064 1.00 82.81 85 TRP A CA 1
ATOM 706 C C . TRP A 1 85 ? -7.337 -6.254 10.753 1.00 82.81 85 TRP A C 1
ATOM 708 O O . TRP A 1 85 ? -8.376 -6.103 11.394 1.00 82.81 85 TRP A O 1
ATOM 718 N N . GLN A 1 86 ? -6.703 -7.428 10.708 1.00 83.69 86 GLN A N 1
ATOM 719 C CA . GLN A 1 86 ? -7.092 -8.559 11.550 1.00 83.69 86 GLN A CA 1
ATOM 720 C C . GLN A 1 86 ? -6.956 -8.212 13.038 1.00 83.69 86 GLN A C 1
ATOM 722 O O . GLN A 1 86 ? -7.877 -8.487 13.804 1.00 83.69 86 GLN A O 1
ATOM 727 N N . ALA A 1 87 ? -5.867 -7.557 13.457 1.00 82.25 87 ALA A N 1
ATOM 728 C CA . ALA A 1 87 ? -5.711 -7.092 14.836 1.00 82.25 87 ALA A CA 1
ATOM 729 C C . ALA A 1 87 ? -6.800 -6.082 15.225 1.00 82.25 87 ALA A C 1
ATOM 731 O O . ALA A 1 87 ? -7.366 -6.172 16.314 1.00 82.25 87 ALA A O 1
ATOM 732 N N . ALA A 1 88 ? -7.154 -5.164 14.320 1.00 82.62 88 ALA A N 1
ATOM 733 C CA . ALA A 1 88 ? -8.256 -4.228 14.527 1.00 82.62 88 ALA A CA 1
ATOM 734 C C . ALA A 1 88 ? -9.612 -4.939 14.678 1.00 82.62 88 ALA A C 1
ATOM 736 O O . ALA A 1 88 ? -10.375 -4.607 15.582 1.00 82.62 88 ALA A O 1
ATOM 737 N N . LEU A 1 89 ? -9.903 -5.950 13.851 1.00 83.88 89 LEU A N 1
ATOM 738 C CA . LEU A 1 89 ? -11.118 -6.763 13.980 1.00 83.88 89 LEU A CA 1
ATOM 739 C C . LEU A 1 89 ? -11.161 -7.528 15.306 1.00 83.88 89 LEU A C 1
ATOM 741 O O . LEU A 1 89 ? -12.213 -7.573 15.940 1.00 83.88 89 LEU A O 1
ATOM 745 N N . LEU A 1 90 ? -10.035 -8.100 15.740 1.00 82.75 90 LEU A N 1
ATOM 746 C CA . LEU A 1 90 ? -9.944 -8.787 17.029 1.00 82.75 90 LEU A CA 1
ATOM 747 C C . LEU A 1 90 ? -10.105 -7.810 18.200 1.00 82.75 90 LEU A C 1
ATOM 749 O O . LEU A 1 90 ? -10.745 -8.159 19.179 1.00 82.75 90 LEU A O 1
ATOM 753 N N . ASN A 1 91 ? -9.603 -6.576 18.094 1.00 78.56 91 ASN A N 1
ATOM 754 C CA . ASN A 1 91 ? -9.829 -5.536 19.105 1.00 78.56 91 ASN A CA 1
ATOM 755 C C . ASN A 1 91 ? -11.311 -5.149 19.250 1.00 78.56 91 ASN A C 1
ATOM 757 O O . ASN A 1 91 ? -11.716 -4.727 20.330 1.00 78.56 91 ASN A O 1
ATOM 761 N N . LEU A 1 92 ? -12.119 -5.289 18.191 1.00 78.25 92 LEU A N 1
ATOM 762 C CA . LEU A 1 92 ? -13.572 -5.097 18.269 1.00 78.25 92 LEU A CA 1
ATOM 763 C C . LEU A 1 92 ? -14.296 -6.281 18.919 1.00 78.25 92 LEU A C 1
ATOM 765 O O . LEU A 1 92 ? -15.402 -6.120 19.435 1.00 78.25 92 LEU A O 1
ATOM 769 N N . ASP A 1 93 ? -13.701 -7.471 18.882 1.00 77.81 93 ASP A N 1
ATOM 770 C CA . ASP A 1 93 ? -14.209 -8.642 19.583 1.00 77.81 93 ASP A CA 1
ATOM 771 C C . ASP A 1 93 ? -13.592 -8.693 20.985 1.00 77.81 93 ASP A C 1
ATOM 773 O O . ASP A 1 93 ? -12.521 -9.256 21.196 1.00 77.81 93 ASP A O 1
ATOM 777 N N . HIS A 1 94 ? -14.278 -8.103 21.969 1.00 66.44 94 HIS A N 1
ATOM 778 C CA . HIS A 1 94 ? -13.804 -7.965 23.355 1.00 66.44 94 HIS A CA 1
ATOM 779 C C . HIS A 1 94 ? -13.390 -9.285 24.055 1.00 66.44 94 HIS A C 1
ATOM 781 O O . HIS A 1 94 ? -12.876 -9.245 25.173 1.00 66.44 94 HIS A O 1
ATOM 787 N N . ASN A 1 95 ? -13.605 -10.451 23.432 1.00 62.84 95 ASN A N 1
ATOM 788 C CA . ASN A 1 95 ? -13.194 -11.765 23.934 1.00 62.84 95 ASN A CA 1
ATOM 789 C C . ASN A 1 95 ? -11.952 -12.353 23.235 1.00 62.84 95 ASN A C 1
ATOM 791 O O . ASN A 1 95 ? -11.482 -13.424 23.630 1.00 62.84 95 ASN A O 1
ATOM 795 N N . ALA A 1 96 ? -11.420 -11.702 22.200 1.00 69.69 96 ALA A N 1
ATOM 796 C CA . ALA A 1 96 ? -10.279 -12.195 21.444 1.00 69.69 96 ALA A CA 1
ATOM 797 C C . ALA A 1 96 ? -8.940 -11.815 22.099 1.00 69.69 96 ALA A C 1
ATOM 799 O O . ALA A 1 96 ? -8.745 -10.706 22.596 1.00 69.69 96 ALA A O 1
ATOM 800 N N . LYS A 1 97 ? -7.972 -12.740 22.073 1.00 66.31 97 LYS A N 1
ATOM 801 C CA . LYS A 1 97 ? -6.583 -12.439 22.449 1.00 66.31 97 LYS A CA 1
ATOM 802 C C . LYS A 1 97 ? -5.891 -11.724 21.292 1.00 66.31 97 LYS A C 1
ATOM 804 O O . LYS A 1 97 ? -5.612 -12.346 20.271 1.00 66.31 97 LYS A O 1
ATOM 809 N N . VAL A 1 98 ? -5.604 -10.441 21.477 1.00 74.00 98 VAL A N 1
ATOM 810 C CA . VAL A 1 98 ? -4.970 -9.587 20.458 1.00 74.00 98 VAL A CA 1
ATOM 811 C C . VAL A 1 98 ? -3.441 -9.578 20.590 1.00 74.00 98 VAL A C 1
ATOM 813 O O . VAL A 1 98 ? -2.751 -9.298 19.617 1.00 74.00 98 VAL A O 1
ATOM 816 N N . ASP A 1 99 ? -2.901 -9.963 21.752 1.00 74.44 99 ASP A N 1
ATOM 817 C CA . ASP A 1 99 ? -1.473 -9.839 22.094 1.00 74.44 99 ASP A CA 1
ATOM 818 C C . ASP A 1 99 ? -0.527 -10.440 21.037 1.00 74.44 99 ASP A C 1
ATOM 820 O O . ASP A 1 99 ? 0.432 -9.788 20.636 1.00 74.44 99 ASP A O 1
ATOM 824 N N . GLY A 1 100 ? -0.838 -11.632 20.508 1.00 76.81 100 GLY A N 1
ATOM 825 C CA . GLY A 1 100 ? -0.005 -12.274 19.481 1.00 76.81 100 GLY A CA 1
ATOM 826 C C . GLY A 1 100 ? 0.013 -11.528 18.142 1.00 76.81 100 GLY A C 1
ATOM 827 O O . GLY A 1 100 ? 1.018 -11.542 17.443 1.00 76.81 100 GLY A O 1
ATOM 828 N N . LYS A 1 101 ? -1.072 -10.825 17.794 1.00 81.50 101 LYS A N 1
ATOM 829 C CA . LYS A 1 101 ? -1.122 -9.983 16.591 1.00 81.50 101 LYS A CA 1
ATOM 830 C C . LYS A 1 101 ? -0.404 -8.650 16.792 1.00 81.50 101 LYS A C 1
ATOM 832 O O . LYS A 1 101 ? 0.147 -8.121 15.836 1.00 81.50 101 LYS A O 1
ATOM 837 N N . VAL A 1 102 ? -0.380 -8.115 18.015 1.00 80.88 102 VAL A N 1
ATOM 838 C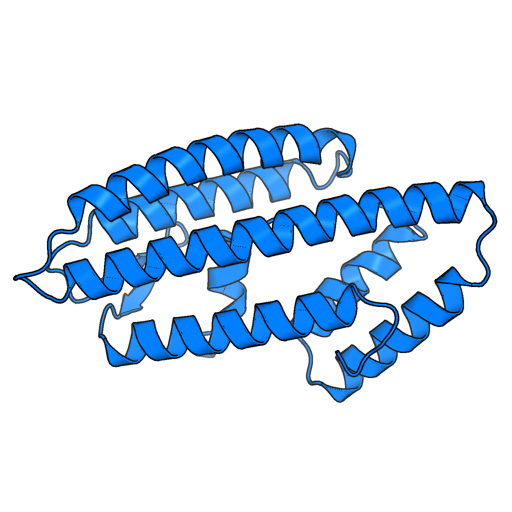 CA . VAL A 1 102 ? 0.401 -6.906 18.332 1.00 80.88 102 VAL A CA 1
ATOM 839 C C . VAL A 1 102 ? 1.897 -7.177 18.199 1.00 80.88 102 VAL A C 1
ATOM 841 O O . VAL A 1 102 ? 2.606 -6.361 17.616 1.00 80.88 102 VAL A O 1
ATOM 844 N N . GLU A 1 103 ? 2.362 -8.324 18.697 1.00 85.38 103 GLU A N 1
ATOM 845 C CA . GLU A 1 103 ? 3.755 -8.759 18.545 1.00 85.38 103 GLU A CA 1
ATOM 846 C C . GLU A 1 103 ? 4.122 -8.926 17.063 1.00 85.38 103 GLU A C 1
ATOM 848 O O . GLU A 1 103 ? 5.092 -8.324 16.608 1.00 85.38 103 GLU A O 1
ATOM 853 N N . GLU A 1 104 ? 3.275 -9.607 16.281 1.00 87.31 104 GLU A N 1
ATOM 854 C CA . GLU A 1 104 ? 3.459 -9.756 14.830 1.00 87.31 104 GLU A CA 1
ATOM 855 C C . GLU A 1 104 ? 3.556 -8.392 14.113 1.00 87.31 104 GLU A C 1
ATOM 857 O O . GLU A 1 104 ? 4.437 -8.184 13.284 1.00 87.31 104 GLU A O 1
ATOM 862 N N . ILE A 1 105 ? 2.706 -7.415 14.458 1.00 84.00 105 ILE A N 1
ATOM 863 C CA . ILE A 1 105 ? 2.771 -6.056 13.882 1.00 84.00 105 ILE A CA 1
ATOM 864 C C . ILE A 1 105 ? 4.064 -5.339 14.277 1.00 84.00 105 ILE A C 1
ATOM 866 O O . ILE A 1 105 ? 4.608 -4.578 13.472 1.00 84.00 105 ILE A O 1
ATOM 870 N N . SER A 1 106 ? 4.566 -5.559 15.492 1.00 84.19 106 SER A N 1
ATOM 871 C CA . SER A 1 106 ? 5.840 -4.988 15.934 1.00 84.19 106 SER A CA 1
ATOM 872 C C . SER A 1 106 ? 6.997 -5.519 15.088 1.00 84.19 106 SER A C 1
ATOM 874 O O . SER A 1 106 ? 7.753 -4.723 14.534 1.00 84.19 106 SER A O 1
ATOM 876 N N . GLU A 1 107 ? 7.087 -6.839 14.910 1.00 88.00 107 GLU A N 1
ATOM 877 C CA . GLU A 1 107 ? 8.108 -7.480 14.067 1.00 88.00 107 GLU A CA 1
ATOM 878 C C . GLU A 1 107 ? 8.032 -6.994 12.614 1.00 88.00 107 GLU A C 1
ATOM 880 O O . GLU A 1 107 ? 9.043 -6.641 11.998 1.00 88.00 107 GLU A O 1
ATOM 885 N N . LEU A 1 108 ? 6.814 -6.909 12.077 1.00 81.94 108 LEU A N 1
ATOM 886 C CA . LEU A 1 108 ? 6.567 -6.397 10.736 1.00 81.94 108 LEU A CA 1
ATOM 887 C C . LEU A 1 108 ? 6.933 -4.908 10.618 1.00 81.94 108 LEU A C 1
ATOM 889 O O . LEU A 1 108 ? 7.388 -4.471 9.567 1.00 81.94 108 LEU A O 1
ATOM 893 N N . THR A 1 109 ? 6.788 -4.110 11.677 1.00 81.75 109 THR A N 1
ATOM 894 C CA . THR A 1 109 ? 7.174 -2.688 11.662 1.00 81.75 109 THR A CA 1
ATOM 895 C C . THR A 1 109 ? 8.693 -2.518 11.602 1.00 81.75 109 THR A C 1
ATOM 897 O O . THR A 1 109 ? 9.177 -1.639 10.892 1.00 81.75 109 THR A O 1
ATOM 900 N N . GLU A 1 110 ? 9.455 -3.396 12.255 1.00 86.19 110 GLU A N 1
ATOM 901 C CA . GLU A 1 110 ? 10.915 -3.439 12.102 1.00 86.19 110 GLU A CA 1
ATOM 902 C C . GLU A 1 110 ? 11.341 -3.930 10.707 1.00 86.19 110 GLU A C 1
ATOM 904 O O . GLU A 1 110 ? 12.362 -3.505 10.165 1.00 86.19 110 GLU A O 1
ATOM 909 N N . GLU A 1 111 ? 10.583 -4.847 10.100 1.00 84.38 111 GLU A N 1
ATOM 910 C CA . GLU A 1 111 ? 10.805 -5.261 8.710 1.00 84.38 111 GLU A CA 1
ATOM 911 C C . GLU A 1 111 ? 10.521 -4.114 7.729 1.00 84.38 111 GLU A C 1
ATOM 913 O O . GLU A 1 111 ? 11.307 -3.910 6.800 1.00 84.38 111 GLU A O 1
ATOM 918 N N . LEU A 1 112 ? 9.482 -3.307 7.983 1.00 80.25 112 LEU A N 1
ATOM 919 C CA . LEU A 1 112 ? 9.203 -2.079 7.233 1.00 80.25 112 LEU A CA 1
ATOM 920 C C . LEU A 1 112 ? 10.392 -1.113 7.287 1.00 80.25 112 LEU A C 1
ATOM 922 O O . LEU A 1 112 ? 10.757 -0.568 6.251 1.00 80.25 112 LEU A O 1
ATOM 926 N N . ASP A 1 113 ? 11.022 -0.920 8.452 1.00 82.12 113 ASP A N 1
ATOM 927 C CA . ASP A 1 113 ? 12.231 -0.090 8.575 1.00 82.12 113 ASP A CA 1
ATOM 928 C C . ASP A 1 113 ? 13.351 -0.557 7.639 1.00 82.12 113 ASP A C 1
ATOM 930 O O . ASP A 1 113 ? 13.898 0.235 6.871 1.00 82.12 113 ASP A O 1
ATOM 934 N N . ARG A 1 114 ? 13.633 -1.863 7.622 1.00 82.56 114 ARG A N 1
ATOM 935 C CA . ARG A 1 114 ? 14.665 -2.442 6.747 1.00 82.56 114 ARG A CA 1
ATOM 936 C C . ARG A 1 114 ? 14.326 -2.297 5.263 1.00 82.56 114 ARG A C 1
ATOM 938 O O . ARG A 1 114 ? 15.214 -2.040 4.451 1.00 82.56 114 ARG A O 1
ATOM 945 N N . LEU A 1 115 ? 13.055 -2.462 4.893 1.00 75.94 115 LEU A N 1
ATOM 946 C CA . LEU A 1 115 ? 12.594 -2.266 3.515 1.00 75.94 115 LEU A CA 1
ATOM 947 C C . LEU A 1 115 ? 12.700 -0.800 3.082 1.00 75.94 115 LEU A C 1
ATOM 949 O O . LEU A 1 115 ? 13.090 -0.535 1.944 1.00 75.94 115 LEU A O 1
ATOM 953 N N . VAL A 1 116 ? 12.403 0.131 3.993 1.00 73.38 116 VAL A N 1
ATOM 954 C CA . VAL A 1 116 ? 12.546 1.577 3.787 1.00 73.38 116 VAL A CA 1
ATOM 955 C C . VAL A 1 116 ? 14.005 1.956 3.552 1.00 73.38 116 VAL A C 1
ATOM 957 O O . VAL A 1 116 ? 14.315 2.607 2.555 1.00 73.38 116 VAL A O 1
ATOM 960 N N . GLU A 1 117 ? 14.917 1.474 4.393 1.00 79.31 117 GLU A N 1
ATOM 961 C CA . GLU A 1 117 ? 16.358 1.694 4.225 1.00 79.31 117 GLU A CA 1
ATOM 962 C C . GLU A 1 117 ? 16.900 1.083 2.922 1.00 79.31 117 GLU A C 1
ATOM 964 O O . GLU A 1 117 ? 17.694 1.709 2.219 1.00 79.31 117 GLU A O 1
ATOM 969 N N . GLY A 1 118 ? 16.453 -0.124 2.557 1.00 72.75 118 GLY A N 1
ATOM 970 C CA . GLY A 1 118 ? 16.819 -0.753 1.285 1.00 72.75 118 GLY A CA 1
ATOM 971 C C . GLY A 1 118 ? 16.300 0.021 0.067 1.00 72.75 118 GLY A C 1
ATOM 972 O O . GLY A 1 118 ? 16.969 0.080 -0.966 1.00 72.75 118 GLY A O 1
ATOM 973 N N . GLY A 1 119 ? 15.133 0.657 0.203 1.00 69.19 119 GLY A N 1
ATOM 974 C CA . GLY A 1 119 ? 14.526 1.506 -0.817 1.00 69.19 119 GLY A CA 1
ATOM 975 C C . GLY A 1 119 ? 15.295 2.796 -1.092 1.00 69.19 119 GLY A C 1
ATOM 976 O O . GLY A 1 119 ? 15.315 3.250 -2.231 1.00 69.19 119 GLY A O 1
ATOM 977 N N . ASP A 1 120 ? 15.993 3.371 -0.112 1.00 71.19 120 ASP A N 1
ATOM 978 C CA . ASP A 1 120 ? 16.676 4.666 -0.274 1.00 71.19 120 ASP A CA 1
ATOM 979 C C . ASP A 1 120 ? 17.687 4.703 -1.428 1.00 71.19 120 ASP A C 1
ATOM 981 O O . ASP A 1 120 ? 17.923 5.755 -2.030 1.00 71.19 120 ASP A O 1
ATOM 985 N N . GLN A 1 121 ? 18.280 3.555 -1.757 1.00 71.88 121 GLN A N 1
ATOM 986 C CA . GLN A 1 121 ? 19.232 3.423 -2.862 1.00 71.88 121 GLN A CA 1
ATOM 987 C C . GLN A 1 121 ? 18.547 3.319 -4.231 1.00 71.88 121 GLN A C 1
ATOM 989 O O . GLN A 1 121 ? 19.173 3.603 -5.250 1.00 71.88 121 GLN A O 1
ATOM 994 N N . LEU A 1 122 ? 17.273 2.929 -4.250 1.00 69.06 122 LEU A N 1
ATOM 995 C CA . LEU A 1 122 ? 16.461 2.711 -5.449 1.00 69.06 122 LEU A CA 1
ATOM 996 C C . LEU A 1 122 ? 15.542 3.902 -5.757 1.00 69.06 122 LEU A C 1
ATOM 998 O O . LEU A 1 122 ? 15.039 4.028 -6.872 1.00 69.06 122 LEU A O 1
ATOM 1002 N N . ILE A 1 123 ? 15.331 4.778 -4.774 1.00 64.81 123 ILE A N 1
ATOM 1003 C CA . ILE A 1 123 ? 14.448 5.943 -4.841 1.00 64.81 123 ILE A CA 1
ATOM 1004 C C . ILE A 1 123 ? 15.261 7.203 -5.138 1.00 64.81 123 ILE A C 1
ATOM 1006 O O . ILE A 1 123 ? 16.309 7.455 -4.526 1.00 64.81 123 ILE A O 1
ATOM 1010 N N . GLU A 1 124 ? 14.736 8.055 -6.022 1.00 64.44 124 GLU A N 1
ATOM 1011 C CA . GLU A 1 124 ? 15.357 9.359 -6.263 1.00 64.44 124 GLU A CA 1
ATOM 1012 C C . GLU A 1 124 ? 15.507 10.201 -5.008 1.00 64.44 124 GLU A C 1
ATOM 1014 O O . GLU A 1 124 ? 14.540 10.334 -4.248 1.00 64.44 124 GLU A O 1
ATOM 1019 N N . PRO A 1 125 ? 16.620 10.945 -4.883 1.00 71.00 125 PRO A N 1
ATOM 1020 C CA . PRO A 1 125 ? 16.788 11.938 -3.833 1.00 71.00 125 PRO A CA 1
ATOM 1021 C C . PRO A 1 125 ? 15.594 12.892 -3.690 1.00 71.00 125 PRO A C 1
ATOM 1023 O O . PRO A 1 125 ? 15.179 13.168 -2.569 1.00 71.00 125 PRO A O 1
ATOM 1026 N N . SER A 1 126 ? 14.992 13.344 -4.799 1.00 67.44 126 SER A N 1
ATOM 1027 C CA . SER A 1 126 ? 13.859 14.284 -4.781 1.00 67.44 126 SER A CA 1
ATOM 1028 C C . SER A 1 126 ? 12.572 13.711 -4.186 1.00 67.44 126 SER A C 1
ATOM 1030 O O . SER A 1 126 ? 11.654 14.462 -3.874 1.00 67.44 126 SER A O 1
ATOM 1032 N N . CYS A 1 127 ? 12.470 12.390 -4.057 1.00 61.50 127 CYS A N 1
ATOM 1033 C CA . CYS A 1 127 ? 11.274 11.720 -3.562 1.00 61.50 127 CYS A CA 1
ATOM 1034 C C . CYS A 1 127 ? 11.501 10.951 -2.265 1.00 61.50 127 CYS A C 1
ATOM 1036 O O . CYS A 1 127 ? 10.519 10.530 -1.656 1.00 61.50 127 CYS A O 1
ATOM 1038 N N . ARG A 1 128 ? 12.754 10.805 -1.815 1.00 70.75 128 ARG A N 1
ATOM 1039 C CA . ARG A 1 128 ? 13.078 10.187 -0.522 1.00 70.75 128 ARG A CA 1
ATOM 1040 C C . ARG A 1 128 ? 12.348 10.862 0.627 1.00 70.75 128 ARG A C 1
ATOM 1042 O O . ARG A 1 128 ? 11.789 10.175 1.466 1.00 70.75 128 ARG A O 1
ATOM 1049 N N . GLU A 1 129 ? 12.280 12.191 0.648 1.00 73.06 129 GLU A N 1
ATOM 1050 C CA . GLU A 1 129 ? 11.572 12.905 1.718 1.00 73.06 129 GLU A CA 1
ATOM 1051 C C . GLU A 1 129 ? 10.088 12.513 1.779 1.00 73.06 129 GLU A C 1
ATOM 1053 O O . GLU A 1 129 ? 9.578 12.169 2.842 1.00 73.06 129 GLU A O 1
ATOM 1058 N N . MET A 1 130 ? 9.411 12.481 0.628 1.00 67.44 130 MET A N 1
ATOM 1059 C CA . MET A 1 130 ? 8.012 12.057 0.550 1.00 67.44 130 MET A CA 1
ATOM 1060 C C . MET A 1 130 ? 7.841 10.573 0.901 1.00 67.44 130 MET A C 1
ATOM 1062 O O . MET A 1 130 ? 6.864 10.211 1.549 1.00 67.44 130 MET A O 1
ATOM 1066 N N . TYR A 1 131 ? 8.791 9.724 0.507 1.00 66.81 131 TYR A N 1
ATOM 1067 C CA . TYR A 1 131 ? 8.823 8.307 0.859 1.00 66.81 131 TYR A CA 1
ATOM 1068 C C . TYR A 1 131 ? 8.910 8.106 2.379 1.00 66.81 131 TYR A C 1
ATOM 1070 O O . TYR A 1 131 ? 8.029 7.498 2.982 1.00 66.81 131 TYR A O 1
ATOM 1078 N N . HIS A 1 132 ? 9.905 8.708 3.027 1.00 74.75 132 HIS A N 1
ATOM 1079 C CA . HIS A 1 132 ? 10.061 8.656 4.482 1.00 74.75 132 HIS A CA 1
ATOM 1080 C C . HIS A 1 132 ? 8.857 9.252 5.214 1.00 74.75 132 HIS A C 1
ATOM 1082 O O . HIS A 1 132 ? 8.398 8.692 6.208 1.00 74.75 132 HIS A O 1
ATOM 1088 N N . TYR A 1 133 ? 8.294 10.345 4.694 1.00 74.31 133 TYR A N 1
ATOM 1089 C CA . TYR A 1 133 ? 7.094 10.964 5.247 1.00 74.31 133 TYR A CA 1
ATOM 1090 C C . TYR A 1 133 ? 5.883 10.021 5.229 1.00 74.31 133 TYR A C 1
ATOM 1092 O O . TYR A 1 133 ? 5.214 9.871 6.250 1.00 74.31 133 TYR A O 1
ATOM 1100 N N . GLN A 1 134 ? 5.617 9.344 4.107 1.00 68.62 134 GLN A N 1
ATOM 1101 C CA . GLN A 1 134 ? 4.518 8.375 4.019 1.00 68.62 134 GLN A CA 1
ATOM 1102 C C . GLN A 1 134 ? 4.754 7.178 4.949 1.00 68.62 134 GLN A C 1
ATOM 1104 O O . GLN A 1 134 ? 3.850 6.800 5.688 1.00 68.62 134 GLN A O 1
ATOM 1109 N N . ALA A 1 135 ? 5.978 6.638 5.006 1.00 70.56 135 ALA A N 1
ATOM 1110 C CA . ALA A 1 135 ? 6.312 5.552 5.931 1.00 70.56 135 ALA A CA 1
ATOM 1111 C C . ALA A 1 135 ? 6.087 5.952 7.403 1.00 70.56 135 ALA A C 1
ATOM 1113 O O . ALA A 1 135 ? 5.576 5.159 8.196 1.00 70.56 135 ALA A O 1
ATOM 1114 N N . ALA A 1 136 ? 6.430 7.191 7.769 1.00 77.62 136 ALA A N 1
ATOM 1115 C CA . ALA A 1 136 ? 6.207 7.726 9.109 1.00 77.62 136 ALA A CA 1
ATOM 1116 C C . ALA A 1 136 ? 4.712 7.873 9.437 1.00 77.62 136 ALA A C 1
ATOM 1118 O O . ALA A 1 136 ? 4.278 7.421 10.499 1.00 77.62 136 ALA A O 1
ATOM 1119 N N . ILE A 1 137 ? 3.915 8.429 8.516 1.00 74.56 137 ILE A N 1
ATOM 1120 C CA . ILE A 1 137 ? 2.450 8.511 8.656 1.00 74.56 137 ILE A CA 1
ATOM 1121 C C . ILE A 1 137 ? 1.853 7.119 8.865 1.00 74.56 137 ILE A C 1
ATOM 1123 O O . ILE A 1 137 ? 0.977 6.948 9.715 1.00 74.56 137 ILE A O 1
ATOM 1127 N N . GLY A 1 138 ? 2.312 6.123 8.109 1.00 72.75 138 GLY A N 1
ATOM 1128 C CA . GLY A 1 138 ? 1.830 4.753 8.222 1.00 72.75 138 GLY A CA 1
ATOM 1129 C C . GLY A 1 138 ? 2.047 4.173 9.608 1.00 72.75 138 GLY A C 1
ATOM 1130 O O . GLY A 1 138 ? 1.103 3.725 10.258 1.00 72.75 138 GLY A O 1
ATOM 1131 N N . LYS A 1 139 ? 3.277 4.263 10.111 1.00 80.06 139 LYS A N 1
ATOM 1132 C CA . LYS A 1 139 ? 3.605 3.801 11.466 1.00 80.06 139 LYS A CA 1
ATOM 1133 C C . LYS A 1 139 ? 2.777 4.512 12.529 1.00 80.06 139 LYS A C 1
ATOM 1135 O O . LYS A 1 139 ? 2.282 3.871 13.453 1.00 80.06 139 LYS A O 1
ATOM 1140 N N . GLU A 1 140 ? 2.575 5.817 12.386 1.00 81.62 140 GLU A N 1
ATOM 1141 C CA . GLU A 1 140 ? 1.735 6.569 13.314 1.00 81.62 140 GLU A CA 1
ATOM 1142 C C . GLU A 1 140 ? 0.267 6.110 13.256 1.00 81.62 140 GLU A C 1
ATOM 1144 O O . GLU A 1 140 ? -0.364 5.908 14.294 1.00 81.62 140 GLU A O 1
ATOM 1149 N N . ASN A 1 141 ? -0.284 5.877 12.063 1.00 80.25 141 ASN A N 1
ATOM 1150 C CA . ASN A 1 141 ? -1.641 5.351 11.898 1.00 80.25 141 ASN A CA 1
ATOM 1151 C C . ASN A 1 141 ? -1.802 3.956 12.513 1.00 80.25 141 ASN A C 1
ATOM 1153 O O . ASN A 1 141 ? -2.826 3.692 13.140 1.00 80.25 141 ASN A O 1
ATOM 1157 N N . VAL A 1 142 ? -0.794 3.091 12.390 1.00 82.25 142 VAL A N 1
ATOM 1158 C CA . VAL A 1 142 ? -0.765 1.773 13.044 1.00 82.25 142 VAL A CA 1
ATOM 1159 C C . VAL A 1 142 ? -0.833 1.924 14.557 1.00 82.25 142 VAL A C 1
ATOM 1161 O O . VAL A 1 142 ? -1.697 1.328 15.197 1.00 82.25 142 VAL A O 1
ATOM 1164 N N . GLN A 1 143 ? 0.024 2.767 15.134 1.00 82.69 143 GLN A N 1
ATOM 1165 C CA . GLN A 1 143 ? 0.033 3.018 16.575 1.00 82.69 143 GLN A CA 1
ATOM 1166 C C . GLN A 1 143 ? -1.318 3.548 17.062 1.00 82.69 143 GLN A C 1
ATOM 1168 O O . GLN A 1 143 ? -1.834 3.091 18.081 1.00 82.69 143 GLN A O 1
ATOM 1173 N N . ARG A 1 144 ? -1.925 4.475 16.313 1.00 84.69 144 ARG A N 1
ATOM 1174 C CA . ARG A 1 144 ? -3.243 5.034 16.633 1.00 84.69 144 ARG A CA 1
ATOM 1175 C C . ARG A 1 144 ? -4.353 3.989 16.540 1.00 84.69 144 ARG A C 1
ATOM 1177 O O . ARG A 1 144 ? -5.208 3.963 17.418 1.00 84.69 144 ARG A O 1
ATOM 1184 N N . LEU A 1 145 ? -4.326 3.117 15.532 1.00 83.88 145 LEU A N 1
ATOM 1185 C CA . LEU A 1 145 ? -5.295 2.031 15.379 1.00 83.88 145 LEU A CA 1
ATOM 1186 C C . LEU A 1 145 ? -5.199 1.025 16.532 1.00 83.88 145 LEU A C 1
ATOM 1188 O O . LEU A 1 145 ? -6.219 0.643 17.099 1.00 83.88 145 LEU A O 1
ATOM 1192 N N . LEU A 1 146 ? -3.981 0.641 16.920 1.00 80.12 146 LEU A N 1
ATOM 1193 C CA . LEU A 1 146 ? -3.748 -0.257 18.055 1.00 80.12 146 LEU A CA 1
ATOM 1194 C C . LEU A 1 146 ? -4.140 0.382 19.397 1.00 80.12 146 LEU A C 1
ATOM 1196 O O . LEU A 1 146 ? -4.642 -0.308 20.283 1.00 80.12 146 LEU A O 1
ATOM 1200 N N . ALA A 1 147 ? -3.947 1.695 19.543 1.00 83.62 147 ALA A N 1
ATOM 1201 C CA . ALA A 1 147 ? -4.339 2.447 20.733 1.00 83.62 147 ALA A CA 1
ATOM 1202 C C . ALA A 1 147 ? -5.850 2.729 20.811 1.00 83.62 147 ALA A C 1
ATOM 1204 O O . ALA A 1 147 ? -6.368 2.940 21.906 1.00 83.62 147 ALA A O 1
ATOM 1205 N N . ALA A 1 148 ? -6.573 2.701 19.686 1.00 83.75 148 ALA A N 1
ATOM 1206 C CA . ALA A 1 148 ? -8.019 2.926 19.605 1.00 83.75 148 ALA A CA 1
ATOM 1207 C C . ALA A 1 148 ? -8.858 1.732 20.108 1.00 83.75 148 ALA A C 1
ATOM 1209 O O . ALA A 1 148 ? -9.999 1.538 19.682 1.00 83.75 148 ALA A O 1
ATOM 1210 N N . LYS A 1 149 ? -8.306 0.931 21.025 1.00 75.12 149 LYS A N 1
ATOM 1211 C CA . LYS A 1 149 ? -8.994 -0.188 21.667 1.00 75.12 149 LYS A CA 1
ATOM 1212 C C . LYS A 1 149 ? -10.294 0.300 22.312 1.00 75.12 149 LYS A C 1
ATOM 1214 O O . LYS A 1 149 ? -10.308 1.329 22.983 1.00 75.12 149 LYS A O 1
ATOM 1219 N N . ASP A 1 150 ? -11.379 -0.430 22.072 1.00 76.19 150 ASP A N 1
ATOM 1220 C CA . ASP A 1 150 ? -12.738 -0.105 22.529 1.00 76.19 150 ASP A CA 1
ATOM 1221 C C . ASP A 1 150 ? -13.325 1.214 21.969 1.00 76.19 150 ASP A C 1
ATOM 1223 O O . ASP A 1 150 ? -14.410 1.635 22.379 1.00 76.19 150 ASP A O 1
ATOM 1227 N N . SER A 1 151 ? -12.658 1.863 21.007 1.00 84.38 151 SER A N 1
ATOM 1228 C CA . SER A 1 151 ? -13.187 3.036 20.310 1.00 84.38 151 SER A CA 1
ATOM 1229 C C . SER A 1 151 ? -13.942 2.642 19.044 1.00 84.38 151 SER A C 1
ATOM 1231 O O . SER A 1 151 ? -13.534 1.762 18.291 1.00 84.38 151 SER A O 1
ATOM 1233 N N . SER A 1 152 ? -15.027 3.360 18.754 1.00 85.88 152 SER A N 1
ATOM 1234 C CA . SER A 1 152 ? -15.762 3.232 17.491 1.00 85.88 152 SER A CA 1
ATOM 1235 C C . SER A 1 152 ? -15.135 4.021 16.341 1.00 85.88 152 SER A C 1
ATOM 1237 O O . SER A 1 152 ? -15.636 3.951 15.221 1.00 85.88 152 SER A O 1
ATOM 1239 N N . HIS A 1 153 ? -14.083 4.799 16.607 1.00 89.19 153 HIS A N 1
ATOM 1240 C CA . HIS A 1 153 ? -13.428 5.655 15.625 1.00 89.19 153 HIS A CA 1
ATOM 1241 C C . HIS A 1 153 ? -11.980 5.999 16.006 1.00 89.19 153 HIS A C 1
ATOM 1243 O O . HIS A 1 153 ? -11.588 5.921 17.172 1.00 89.19 153 HIS A O 1
ATOM 1249 N N . MET A 1 154 ? -11.191 6.440 15.029 1.00 88.75 154 MET A N 1
ATOM 1250 C CA . MET A 1 154 ? -9.856 7.009 15.235 1.00 88.75 154 MET A CA 1
ATOM 1251 C C . MET A 1 154 ? -9.605 8.185 14.293 1.00 88.75 154 MET A C 1
ATOM 1253 O O . MET A 1 154 ? -10.196 8.255 13.220 1.00 88.75 154 MET A O 1
ATOM 1257 N N . TYR A 1 155 ? -8.688 9.076 14.662 1.00 86.69 155 TYR A N 1
ATOM 1258 C CA . TYR A 1 155 ? -8.154 10.078 13.739 1.00 86.69 155 TYR A CA 1
ATOM 1259 C C . TYR A 1 155 ? -6.839 9.583 13.139 1.00 86.69 155 TYR A C 1
ATOM 1261 O O . TYR A 1 155 ? -5.952 9.167 13.886 1.00 86.69 155 TYR A O 1
ATOM 1269 N N . THR A 1 156 ? -6.669 9.680 11.823 1.00 82.38 156 THR A N 1
ATOM 1270 C CA . THR A 1 156 ? -5.384 9.438 11.154 1.00 82.38 156 THR A CA 1
ATOM 1271 C C . THR A 1 156 ? -4.358 10.504 11.533 1.00 82.38 156 THR A C 1
ATOM 1273 O O . THR A 1 156 ? -4.708 11.595 11.996 1.00 82.38 156 THR A O 1
ATOM 1276 N N . ALA A 1 157 ? -3.077 10.222 11.304 1.00 73.56 157 ALA A N 1
ATOM 1277 C CA . ALA A 1 157 ? -1.974 11.173 11.430 1.00 73.56 157 ALA A CA 1
ATOM 1278 C C . ALA A 1 157 ? -2.206 12.468 10.630 1.00 73.56 157 ALA A C 1
ATOM 1280 O O . ALA A 1 157 ? -1.797 13.543 11.060 1.00 73.56 157 ALA A O 1
ATOM 1281 N N . THR A 1 158 ? -2.947 12.388 9.521 1.00 78.88 158 THR A N 1
ATOM 1282 C CA . THR A 1 158 ? -3.342 13.535 8.688 1.00 78.88 158 THR A CA 1
ATOM 1283 C C . THR A 1 158 ? -4.625 14.237 9.154 1.00 78.88 158 THR A C 1
ATOM 1285 O O . THR A 1 158 ? -4.982 15.276 8.603 1.00 78.88 158 THR A O 1
ATOM 1288 N N . GLY A 1 159 ? -5.304 13.720 10.184 1.00 81.69 159 GLY A N 1
ATOM 1289 C CA . GLY A 1 159 ? -6.489 14.326 10.802 1.00 81.69 159 GLY A CA 1
ATOM 1290 C C . GLY A 1 159 ? -7.836 13.824 10.272 1.00 81.69 159 GLY A C 1
ATOM 1291 O O . GLY A 1 159 ? -8.873 14.371 10.641 1.00 81.69 159 GLY A O 1
ATOM 1292 N N . GLU A 1 160 ? -7.852 12.790 9.433 1.00 83.38 160 GLU A N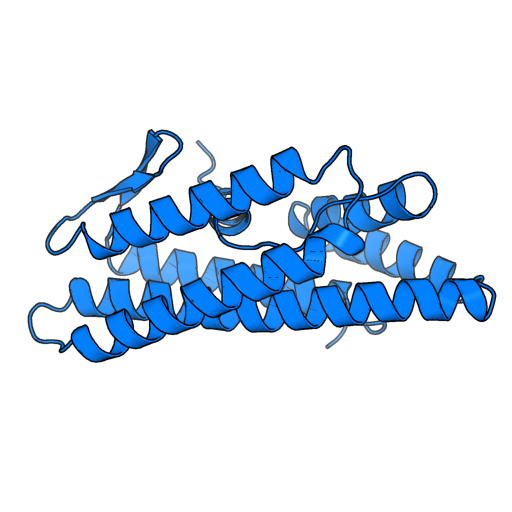 1
ATOM 1293 C CA . GLU A 1 160 ? -9.079 12.185 8.907 1.00 83.38 160 GLU A CA 1
ATOM 1294 C C . GLU A 1 160 ? -9.727 11.277 9.957 1.00 83.38 160 GLU A C 1
ATOM 1296 O O . GLU A 1 160 ? -9.046 10.494 10.614 1.00 83.38 160 GLU A O 1
ATOM 1301 N N . LEU A 1 161 ? -11.048 11.362 10.119 1.00 84.94 161 LEU A N 1
ATOM 1302 C CA . LEU A 1 161 ? -11.795 10.482 11.018 1.00 84.94 161 LEU A CA 1
ATOM 1303 C C . LEU A 1 161 ? -12.134 9.165 10.306 1.00 84.94 161 LEU A C 1
ATOM 1305 O O . LEU A 1 161 ? -12.744 9.175 9.237 1.00 84.94 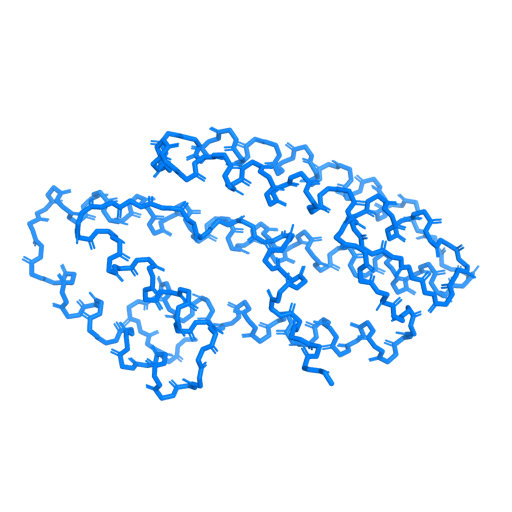161 LEU A O 1
ATOM 1309 N N . ILE A 1 162 ? -11.783 8.040 10.924 1.00 82.62 162 ILE A N 1
ATOM 1310 C CA . ILE A 1 162 ? -12.098 6.688 10.457 1.00 82.62 162 ILE A CA 1
ATOM 1311 C C . ILE A 1 162 ? -13.053 6.032 11.445 1.00 82.62 162 ILE A C 1
ATOM 1313 O O . ILE A 1 162 ? -12.731 5.913 12.625 1.00 82.62 162 ILE A O 1
ATOM 1317 N N . ASP A 1 163 ? -14.181 5.532 10.944 1.00 87.88 163 ASP A N 1
ATOM 1318 C CA . ASP A 1 163 ? -15.099 4.695 11.715 1.00 87.88 163 ASP A CA 1
ATOM 1319 C C . ASP A 1 163 ? -14.545 3.268 11.844 1.00 87.88 163 ASP A C 1
ATOM 1321 O O . ASP A 1 163 ? -14.369 2.553 10.856 1.00 87.88 163 ASP A O 1
ATOM 1325 N N . LEU A 1 164 ? -14.327 2.805 13.068 1.00 87.19 164 LEU A N 1
ATOM 1326 C CA . LEU A 1 164 ? -13.849 1.458 13.386 1.00 87.19 164 LEU A CA 1
ATOM 1327 C C . LEU A 1 164 ? -15.024 0.499 13.604 1.00 87.19 164 LEU A C 1
ATOM 1329 O O . LEU A 1 164 ? -15.107 -0.212 14.598 1.00 87.19 164 LEU A O 1
ATOM 1333 N N . THR A 1 165 ? -15.978 0.483 12.673 1.00 89.00 165 THR A N 1
ATOM 1334 C CA . THR A 1 165 ? -17.035 -0.538 12.675 1.00 89.00 165 THR A CA 1
ATOM 1335 C C . THR A 1 165 ? -16.562 -1.778 11.925 1.00 89.00 165 THR A C 1
ATOM 1337 O O . THR A 1 165 ? -15.824 -1.669 10.944 1.00 89.00 165 THR A O 1
ATOM 1340 N N . LYS A 1 166 ? -17.040 -2.962 12.328 1.00 88.62 166 LYS A N 1
ATOM 1341 C CA . LYS A 1 166 ? -16.725 -4.226 11.643 1.00 88.62 166 LYS A CA 1
ATOM 1342 C C . LYS A 1 166 ? -16.972 -4.145 10.132 1.00 88.62 166 LYS A C 1
ATOM 1344 O O . LYS A 1 166 ? -16.076 -4.443 9.353 1.00 88.62 166 LYS A O 1
ATOM 1349 N N . ALA A 1 167 ? -18.148 -3.657 9.730 1.00 89.25 167 ALA A N 1
ATOM 1350 C CA . ALA A 1 167 ? -18.504 -3.510 8.319 1.00 89.25 167 ALA A CA 1
ATOM 1351 C C . ALA A 1 167 ? -17.561 -2.553 7.568 1.00 89.25 167 ALA A C 1
ATOM 1353 O O . ALA A 1 167 ? -17.253 -2.780 6.398 1.00 89.25 167 ALA A O 1
ATOM 1354 N N . ASN A 1 168 ? -17.085 -1.487 8.224 1.00 84.75 168 ASN A N 1
ATOM 1355 C CA . ASN A 1 168 ? -16.135 -0.572 7.602 1.00 84.75 168 ASN A CA 1
ATOM 1356 C C . ASN A 1 168 ? -14.746 -1.204 7.442 1.00 84.75 168 ASN A C 1
ATOM 1358 O O . ASN A 1 168 ? -14.157 -1.078 6.373 1.00 84.75 168 ASN A O 1
ATOM 1362 N N . ILE A 1 169 ? -14.252 -1.921 8.455 1.00 84.50 169 ILE A N 1
ATOM 1363 C CA . ILE A 1 169 ? -12.959 -2.616 8.381 1.00 84.50 169 ILE A CA 1
ATOM 1364 C C . ILE A 1 169 ? -12.994 -3.731 7.329 1.00 84.50 169 ILE A C 1
ATOM 1366 O O . ILE A 1 169 ? -12.086 -3.815 6.509 1.00 84.50 169 ILE A O 1
ATOM 1370 N N . GLU A 1 170 ? -14.058 -4.537 7.278 1.00 87.19 170 GLU A N 1
ATOM 1371 C CA . GLU A 1 170 ? -14.238 -5.572 6.245 1.00 87.19 170 GLU A CA 1
ATOM 1372 C C . GLU A 1 170 ? -14.261 -4.967 4.834 1.00 87.19 170 GLU A C 1
ATOM 1374 O O . GLU A 1 170 ? -13.624 -5.484 3.915 1.00 87.19 170 GLU A O 1
ATOM 1379 N N . ARG A 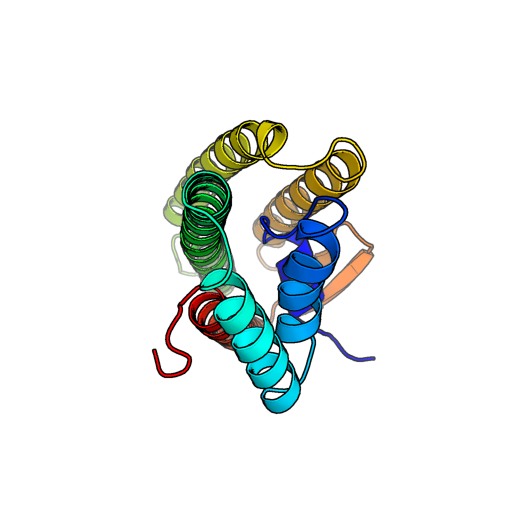1 171 ? -14.942 -3.827 4.659 1.00 83.62 171 ARG A N 1
ATOM 1380 C CA . ARG A 1 171 ? -14.934 -3.079 3.397 1.00 83.62 171 ARG A CA 1
ATOM 1381 C C . ARG A 1 171 ? -13.529 -2.590 3.039 1.00 83.62 171 ARG A C 1
ATOM 1383 O O . ARG A 1 171 ? -13.137 -2.708 1.881 1.00 83.62 171 ARG A O 1
ATOM 1390 N N . MET A 1 172 ? -12.783 -2.048 4.001 1.00 78.88 172 MET A N 1
ATOM 1391 C CA . MET A 1 172 ? -11.411 -1.581 3.784 1.00 78.88 172 MET A CA 1
ATOM 1392 C C . MET A 1 172 ? -10.476 -2.731 3.403 1.00 78.88 172 MET A C 1
ATOM 1394 O O . MET A 1 172 ? -9.727 -2.584 2.444 1.00 78.88 172 MET A O 1
ATOM 1398 N N . LEU A 1 173 ? -10.578 -3.881 4.075 1.00 79.88 173 LEU A N 1
ATOM 1399 C CA . LEU A 1 173 ? -9.851 -5.106 3.732 1.00 79.88 173 LEU A CA 1
ATOM 1400 C C . LEU A 1 173 ? -10.134 -5.557 2.295 1.00 79.88 173 LEU A C 1
ATOM 1402 O O . LEU A 1 173 ? -9.202 -5.806 1.538 1.00 79.88 173 LEU A O 1
ATOM 1406 N N . ALA A 1 174 ? -11.404 -5.603 1.885 1.00 82.62 174 ALA A N 1
ATOM 1407 C CA . ALA A 1 174 ? -11.769 -5.990 0.523 1.00 82.62 174 ALA A CA 1
ATOM 1408 C C . ALA A 1 174 ? -11.226 -5.010 -0.534 1.00 82.62 174 ALA A C 1
ATOM 1410 O O . ALA A 1 174 ? -10.720 -5.426 -1.575 1.00 82.62 174 ALA A O 1
ATOM 1411 N N . GLN A 1 175 ? -11.304 -3.705 -0.262 1.00 77.88 175 GLN A N 1
ATOM 1412 C CA . GLN A 1 175 ? -10.782 -2.666 -1.157 1.00 77.88 175 GLN A CA 1
ATOM 1413 C C . GLN A 1 175 ? -9.258 -2.716 -1.262 1.00 77.88 175 GLN A C 1
ATOM 1415 O O . GLN A 1 175 ? -8.699 -2.522 -2.339 1.00 77.88 175 GLN A O 1
ATOM 1420 N N . LEU A 1 176 ? -8.594 -3.002 -0.148 1.00 75.50 176 LEU A N 1
ATOM 1421 C CA . LEU A 1 176 ? -7.158 -3.177 -0.093 1.00 75.50 176 LEU A CA 1
ATOM 1422 C C . LEU A 1 176 ? -6.719 -4.429 -0.865 1.00 75.50 176 LEU A C 1
ATOM 1424 O O . LEU A 1 176 ? -5.793 -4.340 -1.664 1.00 75.50 176 LEU A O 1
ATOM 1428 N N . GLN A 1 177 ? -7.415 -5.557 -0.700 1.00 81.69 177 GLN A N 1
ATOM 1429 C CA . GLN A 1 177 ? -7.142 -6.774 -1.468 1.00 81.69 177 GLN A CA 1
ATOM 1430 C C . GLN A 1 177 ? -7.275 -6.520 -2.971 1.00 81.69 177 GLN A C 1
ATOM 1432 O O . GLN A 1 177 ? -6.392 -6.880 -3.743 1.00 81.69 177 GLN A O 1
ATOM 1437 N N . GLN A 1 178 ? -8.338 -5.827 -3.387 1.00 80.50 178 GLN A N 1
ATOM 1438 C CA . GLN A 1 178 ? -8.523 -5.446 -4.785 1.00 80.50 178 GLN A CA 1
ATOM 1439 C C . GLN A 1 178 ? -7.357 -4.586 -5.303 1.00 80.50 178 GLN A C 1
ATOM 1441 O O . GLN A 1 178 ? -6.895 -4.792 -6.426 1.00 80.50 178 GLN A O 1
ATOM 1446 N N . ALA A 1 179 ? -6.865 -3.643 -4.493 1.00 76.44 179 ALA A N 1
ATOM 1447 C CA . ALA A 1 179 ? -5.709 -2.824 -4.845 1.00 76.44 179 ALA A CA 1
ATOM 1448 C C . ALA A 1 179 ? -4.422 -3.662 -4.966 1.00 76.44 179 ALA A C 1
ATOM 1450 O O . ALA A 1 179 ? -3.654 -3.455 -5.907 1.00 76.44 179 ALA A O 1
ATOM 1451 N N . TYR A 1 180 ? -4.209 -4.637 -4.075 1.00 79.62 180 TYR A N 1
ATOM 1452 C CA . TYR A 1 180 ? -3.090 -5.579 -4.158 1.00 79.62 180 TYR A CA 1
ATOM 1453 C C . TYR A 1 180 ? -3.154 -6.447 -5.411 1.00 79.62 180 TYR A C 1
ATOM 1455 O O . TYR A 1 180 ? -2.165 -6.556 -6.134 1.00 79.62 180 TYR A O 1
ATOM 1463 N N . ASP A 1 181 ? -4.317 -7.012 -5.723 1.00 84.00 181 ASP A N 1
ATOM 1464 C CA . ASP A 1 181 ? -4.524 -7.815 -6.929 1.00 84.00 181 ASP A CA 1
ATOM 1465 C C . ASP A 1 181 ? -4.249 -6.991 -8.194 1.00 84.00 181 ASP A C 1
ATOM 1467 O O . ASP A 1 181 ? -3.551 -7.438 -9.107 1.00 84.00 181 ASP A O 1
ATOM 1471 N N . GLN A 1 182 ? -4.731 -5.748 -8.228 1.00 78.31 182 GLN A N 1
ATOM 1472 C CA . GLN A 1 182 ? -4.464 -4.828 -9.327 1.00 78.31 182 GLN A CA 1
ATOM 1473 C C . GLN A 1 182 ? -2.972 -4.490 -9.445 1.00 78.31 182 GLN A C 1
ATOM 1475 O O . GLN A 1 182 ? -2.425 -4.513 -10.547 1.00 78.31 182 GLN A O 1
ATOM 1480 N N . ALA A 1 183 ? -2.289 -4.219 -8.332 1.00 78.44 183 ALA A N 1
ATOM 1481 C CA . ALA A 1 183 ? -0.852 -3.967 -8.325 1.00 78.44 183 ALA A CA 1
ATOM 1482 C C . ALA A 1 183 ? -0.048 -5.182 -8.820 1.00 78.44 183 ALA A C 1
ATOM 1484 O O . ALA A 1 183 ? 0.874 -5.015 -9.620 1.00 78.44 183 ALA A O 1
ATOM 1485 N N . ARG A 1 184 ? -0.423 -6.408 -8.424 1.00 84.25 184 ARG A N 1
ATOM 1486 C CA . ARG A 1 184 ? 0.222 -7.642 -8.909 1.00 84.25 184 ARG A CA 1
ATOM 1487 C C . ARG A 1 184 ? 0.085 -7.810 -10.416 1.00 84.25 184 ARG A C 1
ATOM 1489 O O . ARG A 1 184 ? 1.070 -8.158 -11.069 1.00 84.25 184 ARG A O 1
ATOM 1496 N N . ARG A 1 185 ? -1.101 -7.529 -10.966 1.00 84.69 185 ARG A N 1
ATOM 1497 C CA . ARG A 1 185 ? -1.330 -7.533 -12.420 1.00 84.69 185 ARG A CA 1
ATOM 1498 C C . ARG A 1 185 ? -0.443 -6.525 -13.119 1.00 84.69 185 ARG A C 1
ATOM 1500 O O . ARG A 1 185 ? 0.218 -6.872 -14.085 1.00 84.69 185 ARG A O 1
ATOM 1507 N N . LEU A 1 186 ? -0.375 -5.303 -12.596 1.00 80.50 186 LEU A N 1
ATOM 1508 C CA . LEU A 1 186 ? 0.453 -4.256 -13.186 1.00 80.50 186 LEU A CA 1
ATOM 1509 C C . LEU A 1 186 ? 1.946 -4.638 -13.197 1.00 80.50 186 LEU A C 1
ATOM 1511 O O . LEU A 1 186 ? 2.652 -4.323 -14.150 1.00 80.50 186 LEU A O 1
ATOM 1515 N N . LEU A 1 187 ? 2.434 -5.319 -12.152 1.00 82.25 187 LEU A N 1
ATOM 1516 C CA . LEU A 1 187 ? 3.836 -5.748 -12.019 1.00 82.25 187 LEU A CA 1
ATOM 1517 C C . LEU A 1 187 ? 4.158 -7.056 -12.765 1.00 82.25 187 LEU A C 1
ATOM 1519 O O . LEU A 1 187 ? 5.292 -7.549 -12.702 1.00 82.25 187 LEU A O 1
ATOM 1523 N N . SER A 1 188 ? 3.180 -7.636 -13.457 1.00 88.50 188 SER A N 1
ATOM 1524 C CA . SER A 1 188 ? 3.316 -8.886 -14.201 1.00 88.50 188 SER A CA 1
ATOM 1525 C C . SER A 1 188 ? 3.206 -8.626 -15.703 1.00 88.50 188 SER A C 1
ATOM 1527 O O . SER A 1 188 ? 2.379 -7.818 -16.093 1.00 88.50 188 SER A O 1
ATOM 1529 N N . PRO A 1 189 ? 3.972 -9.317 -16.570 1.00 87.50 189 PRO A N 1
ATOM 1530 C CA . PRO A 1 189 ? 3.845 -9.160 -18.026 1.00 87.50 189 PRO A CA 1
ATOM 1531 C C . PRO A 1 189 ? 2.476 -9.574 -18.580 1.00 87.50 189 PRO A C 1
ATOM 1533 O O . PRO A 1 189 ? 2.068 -9.150 -19.659 1.00 87.50 189 PRO A O 1
ATOM 1536 N N . ALA A 1 190 ? 1.779 -10.459 -17.865 1.00 87.75 190 ALA A N 1
ATOM 1537 C CA . ALA A 1 190 ? 0.471 -10.961 -18.242 1.00 87.75 190 ALA A CA 1
ATOM 1538 C C . ALA A 1 190 ? -0.622 -10.276 -17.415 1.00 87.75 190 ALA A C 1
ATOM 1540 O O . ALA A 1 190 ? -0.671 -10.428 -16.197 1.00 87.75 190 ALA A O 1
ATOM 1541 N N . TRP A 1 191 ? -1.555 -9.610 -18.101 1.00 78.00 191 TRP A N 1
ATOM 1542 C CA . TRP A 1 191 ? -2.695 -8.929 -17.475 1.00 78.00 191 TRP A CA 1
ATOM 1543 C C . TRP A 1 191 ? -3.678 -9.880 -16.767 1.00 78.00 191 TRP A C 1
ATOM 1545 O O . TRP A 1 191 ? -4.411 -9.471 -15.872 1.00 78.00 191 TRP A O 1
ATOM 1555 N N . SER A 1 192 ? -3.744 -11.143 -17.199 1.00 70.00 192 SER A N 1
ATOM 1556 C CA . SER A 1 192 ? -4.785 -12.101 -16.800 1.00 70.00 192 SER A CA 1
ATOM 1557 C C . SER A 1 192 ? -4.484 -12.912 -15.535 1.00 70.00 192 SER A C 1
ATOM 1559 O O . SER A 1 192 ? -5.209 -13.873 -15.279 1.00 70.00 192 SER A O 1
ATOM 1561 N N . VAL A 1 193 ? -3.405 -12.601 -14.812 1.00 52.06 193 VAL A N 1
ATOM 1562 C CA . VAL A 1 193 ? -3.008 -13.331 -13.593 1.00 52.06 193 VAL A CA 1
ATOM 1563 C C . VAL A 1 193 ? -3.709 -12.764 -12.360 1.00 52.06 193 VAL A C 1
ATOM 1565 O O . VAL A 1 193 ? -3.914 -11.529 -12.284 1.00 52.06 193 VAL A O 1
#

Radius of gyration: 17.63 Å; chains: 1; bounding box: 40×28×51 Å

Sequence (193 aa):
MNNNPLFMSTALSLPVFANEQLFLRKMQYFQRALLAGEELSRREHDDFWAGYDQLNDQQRAEVDHILAWAKQGLEFGERYHETLWQAALLNLDHNAKVDGKVEEISELTEELDRLVEGGDQLIEPSCREMYHYQAAIGKENVQRLLAAKDSSHMYTATGELIDLTKANIERMLAQLQQAYDQARRLLSPAWSV

Secondary structure (DSSP, 8-state):
----HHHHHHTT-------SSHHHHHHHHHHHHHHS-HHHHHHHHHHHHHHHTTS-HHHHHHHHHHHHHHHHHHHHHHHHHHHHHHHHHHHHSTTS--HHHHHHHHHHHHHHHHHHHHHTTTS-HHHHHHHHHHHHHHHHHHHHHHH-TT-SEEE-TTS-EEE--HHHHHHHHHHHHHHHHHHHHHTSS-TT-

Organism: NCBI:txid933926

Foldseek 3Di:
DPPQLVVVLLLQQDDQDDDDDLVHLLSVLLVCLLVDDVVSVVVSLVVNLVVLVVDDPVVNVLVVVVLVLNVVSLVLSLVLVVLLLVLLLQLVVPPHDSPVSVVVNVVSLVVLVVSLVVCVVVHDPVCNVVSVVSNVQNVQQSVQSNVCRPHQWTAGPVGDIDGSDPVRSVVSNVSSVVSSVSSVCSSDNHNPD

pLDDT: mean 72.97, std 16.72, range [26.73, 94.69]